Protein AF-0000000069495830 (afdb_homodimer)

InterPro domains:
  IPR005135 Endonuclease/exonuclease/phosphatase [PF03372] (18-101)
  IPR036691 Endonuclease/exonuclease/phosphatase superfamily [G3DSA:3.60.10.10] (13-127)
  IPR036691 Endonuclease/exonuclease/phosphatase superfamily [SSF56219] (13-121)

Secondary structure (DSSP, 8-state):
------------EEEEEEEE-S-SGGGHHHHHHHHHHH--SEEEEE-----TTS----TTEEEEEE--SSSSS--EEEEEETTSEEEE-----SSSEEEEEEEEEGGGEEEEEEEEE-----------/------------EEEEEEEE-S-SGGGHHHHHHHHHHH--SEEEEE-----TTS----TTEEEEEE--SSSSS--EEEEEETTSEEEE-----SSSEEEEEEEEEGGGEEEEEEEEE-----------

Radius of gyration: 19.69 Å; Cα contacts (8 Å, |Δi|>4): 551; chains: 2; bounding box: 41×75×48 Å

Foldseek 3Di:
DPPPPPVPPVPPDAAEEEDACLACPVVVVVVLVCCVVVVHQKYKYWFNQDDPVDDDDDPQWDKDKDHDDPDGTTIIIMIGGNVWDKDWDDDDDPAWGKGKMKTADPPRDIDMDMRIDGDDPPPPPVPD/DPPPVPVPPVPPDAAEEEDACLACVVVVVVVLVCCVVVVHQKYKYWFNQDDPVDDDDDPQWDKDKDHDDPDGTTIIIMIGGNVWDKDWDDDDDPAWDKGKMKTADPPRDIDMDMRIDGDPPPPPPVPD

Nearest PDB structures (foldseek):
  5cfe-assembly1_A  TM=6.912E-01  e=4.159E-04  Bacillus subtilis subsp. subtilis str. 168
  6fke-assembly1_A  TM=6.768E-01  e=2.199E-03  Neisseria meningitidis MC58
  8igi-assembly2_B  TM=6.596E-01  e=2.072E-03  Helicobacter pylori 26695
  2voa-assembly1_B  TM=6.037E-01  e=2.072E-03  Archaeoglobus fulgidus
  4gew-assembly1_A-2  TM=5.552E-01  e=9.724E-03  Caenorhabditis elegans

Organism: Araneus ventricosus (NCBI:txid182803)

pLDDT: mean 82.29, std 20.26, range [23.7, 98.31]

Structure (mmCIF, N/CA/C/O backbone):
data_AF-0000000069495830-model_v1
#
loop_
_entity.id
_entity.type
_entity.pdbx_description
1 polymer 'Endonuclease/exonuclease/phosphatase domain-containing protein'
#
loop_
_atom_site.group_PDB
_atom_site.id
_atom_site.type_symbol
_atom_site.label_atom_id
_atom_site.label_alt_id
_atom_site.label_comp_id
_atom_site.label_asym_id
_atom_site.label_entity_id
_atom_site.label_seq_id
_atom_site.pdbx_PDB_ins_code
_atom_site.Cartn_x
_atom_site.Cartn_y
_atom_site.Cartn_z
_atom_site.occupancy
_atom_site.B_iso_or_equiv
_atom_site.auth_seq_id
_atom_site.auth_comp_id
_atom_site.auth_asym_id
_atom_site.auth_atom_id
_atom_site.pdbx_PDB_model_num
ATOM 1 N N . MET A 1 1 ? -20.375 -38.469 -23.688 1 33.19 1 MET A N 1
ATOM 2 C CA . MET A 1 1 ? -19.719 -37.219 -24.141 1 33.19 1 MET A CA 1
ATOM 3 C C . MET A 1 1 ? -18.953 -36.562 -23 1 33.19 1 MET A C 1
ATOM 5 O O . MET A 1 1 ? -19.531 -36.312 -21.938 1 33.19 1 MET A O 1
ATOM 9 N N . PRO A 1 2 ? -17.578 -36.719 -22.844 1 33.81 2 PRO A N 1
ATOM 10 C CA . PRO A 1 2 ? -16.812 -36.281 -21.672 1 33.81 2 PRO A CA 1
ATOM 11 C C . PRO A 1 2 ? -16.938 -34.75 -21.422 1 33.81 2 PRO A C 1
ATOM 13 O O . PRO A 1 2 ? -16.969 -34 -22.391 1 33.81 2 PRO A O 1
ATOM 16 N N . THR A 1 3 ? -17.953 -34.312 -20.672 1 34.69 3 THR A N 1
ATOM 17 C CA . THR A 1 3 ? -18.109 -32.906 -20.25 1 34.69 3 THR A CA 1
ATOM 18 C C . THR A 1 3 ? -16.75 -32.312 -19.844 1 34.69 3 THR A C 1
ATOM 20 O O . THR A 1 3 ? -16.047 -32.906 -19 1 34.69 3 THR A O 1
ATOM 23 N N . GLY A 1 4 ? -15.922 -31.938 -20.875 1 33.88 4 GLY A N 1
ATOM 24 C CA . GLY A 1 4 ? -14.656 -31.25 -20.656 1 33.88 4 GLY A CA 1
ATOM 25 C C . GLY A 1 4 ? -14.711 -30.25 -19.516 1 33.88 4 GLY A C 1
ATOM 26 O O . GLY A 1 4 ? -15.578 -29.375 -19.5 1 33.88 4 GLY A O 1
ATOM 27 N N . THR A 1 5 ? -14.586 -30.797 -18.359 1 34.44 5 THR A N 1
ATOM 28 C CA . THR A 1 5 ? -14.422 -29.906 -17.203 1 34.44 5 THR A CA 1
ATOM 29 C C . THR A 1 5 ? -13.555 -28.703 -17.562 1 34.44 5 THR A C 1
ATOM 31 O O . THR A 1 5 ? -12.398 -28.859 -17.953 1 34.44 5 THR A O 1
ATOM 34 N N . PHE A 1 6 ? -14.094 -27.859 -18.5 1 31.3 6 PHE A N 1
ATOM 35 C CA . PHE A 1 6 ? -13.438 -26.562 -18.641 1 31.3 6 PHE A CA 1
ATOM 36 C C . PHE A 1 6 ? -12.977 -26.031 -17.281 1 31.3 6 PHE A C 1
ATOM 38 O O . PHE A 1 6 ? -13.797 -25.812 -16.391 1 31.3 6 PHE A O 1
ATOM 45 N N . ASN A 1 7 ? -11.984 -26.75 -16.734 1 33.09 7 ASN A N 1
ATOM 46 C CA . ASN A 1 7 ? -11.352 -26.156 -15.555 1 33.09 7 ASN A CA 1
ATOM 47 C C . ASN A 1 7 ? -11.203 -24.656 -15.688 1 33.09 7 ASN A C 1
ATOM 49 O O . ASN A 1 7 ? -10.5 -24.172 -16.578 1 33.09 7 ASN A O 1
ATOM 53 N N . ASN A 1 8 ? -12.305 -23.938 -15.758 1 34.38 8 ASN A N 1
ATOM 54 C CA . ASN A 1 8 ? -12.289 -22.484 -15.656 1 34.38 8 ASN A CA 1
ATOM 55 C C . ASN A 1 8 ? -11.086 -22 -14.844 1 34.38 8 ASN A C 1
ATOM 57 O O . ASN A 1 8 ? -11.016 -22.219 -13.641 1 34.38 8 ASN A O 1
ATOM 61 N N . SER A 1 9 ? -9.867 -22.219 -15.242 1 39.25 9 SER A N 1
ATOM 62 C CA . SER A 1 9 ? -8.68 -21.625 -14.633 1 39.25 9 SER A CA 1
ATOM 63 C C . SER A 1 9 ? -8.977 -20.234 -14.094 1 39.25 9 SER A C 1
ATOM 65 O O . SER A 1 9 ? -9.055 -19.266 -14.852 1 39.25 9 SER A O 1
ATOM 67 N N . SER A 1 10 ? -10.094 -20.031 -13.289 1 46.44 10 SER A N 1
ATOM 68 C CA . SER A 1 10 ? -10.539 -18.797 -12.664 1 46.44 10 SER A CA 1
ATOM 69 C C . SER A 1 10 ? -9.359 -17.922 -12.25 1 46.44 10 SER A C 1
ATOM 71 O O . SER A 1 10 ? -8.445 -18.391 -11.562 1 46.44 10 SER A O 1
ATOM 73 N N . CYS A 1 11 ? -8.938 -17.109 -13.18 1 50.09 11 CYS A N 1
ATOM 74 C CA . CYS A 1 11 ? -7.93 -16.125 -12.82 1 50.09 11 CYS A CA 1
ATOM 75 C C . CYS A 1 11 ? -8.234 -15.5 -11.469 1 50.09 11 CYS A C 1
ATOM 77 O O . CYS A 1 11 ? -9.336 -14.992 -11.242 1 50.09 11 CYS A O 1
ATOM 79 N N . ASN A 1 12 ? -7.691 -16.078 -10.375 1 61.56 12 ASN A N 1
ATOM 80 C CA . ASN A 1 12 ? -7.895 -15.414 -9.086 1 61.56 12 ASN A CA 1
ATOM 81 C C . ASN A 1 12 ? -7.168 -14.07 -9.031 1 61.56 12 ASN A C 1
ATOM 83 O O . ASN A 1 12 ? -5.949 -14.016 -9.188 1 61.56 12 ASN A O 1
ATOM 87 N N . ASN A 1 13 ? -7.906 -12.953 -9.453 1 81.62 13 ASN A N 1
ATOM 88 C CA . ASN A 1 13 ? -7.359 -11.594 -9.445 1 81.62 13 ASN A CA 1
ATOM 89 C C . ASN A 1 13 ? -7.477 -10.953 -8.07 1 81.62 13 ASN A C 1
ATOM 91 O O . ASN A 1 13 ? -8.586 -10.695 -7.59 1 81.62 13 ASN A O 1
ATOM 95 N N . LEU A 1 14 ? -6.355 -10.945 -7.379 1 88.06 14 LEU A N 1
ATOM 96 C CA . LEU A 1 14 ? -6.367 -10.25 -6.094 1 88.06 14 LEU A CA 1
ATOM 97 C C . LEU A 1 14 ? -6.312 -8.742 -6.297 1 88.06 14 LEU A C 1
ATOM 99 O O . LEU A 1 14 ? -5.609 -8.25 -7.184 1 88.06 14 LEU A O 1
ATOM 103 N N . GLN A 1 15 ? -7.156 -8.047 -5.527 1 93.31 15 GLN A N 1
ATOM 104 C CA . GLN A 1 15 ? -7.148 -6.586 -5.516 1 93.31 15 GLN A CA 1
ATOM 105 C C . GLN A 1 15 ? -6.52 -6.051 -4.234 1 93.31 15 GLN A C 1
ATOM 107 O O . GLN A 1 15 ? -7 -6.328 -3.137 1 93.31 15 GLN A O 1
ATOM 112 N N . ILE A 1 16 ? -5.453 -5.227 -4.434 1 95 16 ILE A N 1
ATOM 113 C CA . ILE A 1 16 ? -4.715 -4.652 -3.314 1 95 16 ILE A CA 1
ATOM 114 C C . ILE A 1 16 ? -4.762 -3.127 -3.393 1 95 16 ILE A C 1
ATOM 116 O O . ILE A 1 16 ? -4.488 -2.545 -4.445 1 95 16 ILE A O 1
ATOM 120 N N . PHE A 1 17 ? -5.172 -2.521 -2.27 1 95.25 17 PHE A N 1
ATOM 121 C CA . PHE A 1 17 ? -5.199 -1.064 -2.199 1 95.25 17 PHE A CA 1
ATOM 122 C C . PHE A 1 17 ? -4.324 -0.559 -1.061 1 95.25 17 PHE A C 1
ATOM 124 O O . PHE A 1 17 ? -4.312 -1.141 0.026 1 95.25 17 PHE A O 1
ATOM 131 N N . SER A 1 18 ? -3.564 0.449 -1.312 1 95.94 18 SER A N 1
ATOM 132 C CA . SER A 1 18 ? -2.826 1.158 -0.272 1 95.94 18 SER A CA 1
ATOM 133 C C . SER A 1 18 ? -3.365 2.572 -0.078 1 95.94 18 SER A C 1
ATOM 135 O O . SER A 1 18 ? -3.568 3.303 -1.049 1 95.94 18 SER A O 1
ATOM 137 N N . TRP A 1 19 ? -3.578 2.969 1.169 1 93 19 TRP A N 1
ATOM 138 C CA . TRP A 1 19 ? -4.266 4.223 1.465 1 93 19 TRP A CA 1
ATOM 139 C C . TRP A 1 19 ? -3.629 4.922 2.662 1 93 19 TRP A C 1
ATOM 141 O O . TRP A 1 19 ? -3.592 4.371 3.764 1 93 19 TRP A O 1
ATOM 151 N N . ASN A 1 20 ? -3.08 6.098 2.496 1 91 20 ASN A N 1
ATOM 152 C CA . ASN A 1 20 ? -2.768 6.969 3.623 1 91 20 ASN A CA 1
ATOM 153 C C . ASN A 1 20 ? -4.027 7.617 4.195 1 91 20 ASN A C 1
ATOM 155 O O . ASN A 1 20 ? -4.582 8.539 3.59 1 91 20 ASN A O 1
ATOM 159 N N . ALA A 1 21 ? -4.453 7.246 5.34 1 90.75 21 ALA A N 1
ATOM 160 C CA . ALA A 1 21 ? -5.762 7.633 5.859 1 90.75 21 ALA A CA 1
ATOM 161 C C . ALA A 1 21 ? -5.688 8.984 6.57 1 90.75 21 ALA A C 1
ATOM 163 O O . ALA A 1 21 ? -6.668 9.734 6.594 1 90.75 21 ALA A O 1
ATOM 164 N N . GLY A 1 22 ? -4.531 9.258 7.199 1 88.69 22 GLY A N 1
ATOM 165 C CA . GLY A 1 22 ? -4.461 10.469 8 1 88.69 22 GLY A CA 1
ATOM 166 C C . GLY A 1 22 ? -5.422 10.461 9.18 1 88.69 22 GLY A C 1
ATOM 167 O O . GLY A 1 22 ? -6.09 11.461 9.445 1 88.69 22 GLY A O 1
ATOM 168 N N . GLY A 1 23 ? -5.613 9.367 9.688 1 92.12 23 GLY A N 1
ATOM 169 C CA . GLY A 1 23 ? -6.59 9.164 10.75 1 92.12 23 GLY A CA 1
ATOM 170 C C . GLY A 1 23 ? -7.82 8.398 10.297 1 92.12 23 GLY A C 1
ATOM 171 O O . GLY A 1 23 ? -8.703 8.969 9.648 1 92.12 23 GLY A O 1
ATOM 172 N N . ILE A 1 24 ? -8.031 7.172 10.719 1 93.12 24 ILE A N 1
ATOM 173 C CA . ILE A 1 24 ? -9.055 6.297 10.156 1 93.12 24 ILE A CA 1
ATOM 174 C C . ILE A 1 24 ? -10.344 6.438 10.961 1 93.12 24 ILE A C 1
ATOM 176 O O . ILE A 1 24 ? -11.43 6.094 10.477 1 93.12 24 ILE A O 1
ATOM 180 N N . LYS A 1 25 ? -10.203 6.875 12.195 1 90.62 25 LYS A N 1
ATOM 181 C CA . LYS A 1 25 ? -11.391 6.977 13.047 1 90.62 25 LYS A CA 1
ATOM 182 C C . LYS A 1 25 ? -12.469 7.816 12.375 1 90.62 25 LYS A C 1
ATOM 184 O O . LYS A 1 25 ? -13.633 7.41 12.312 1 90.62 25 LYS A O 1
ATOM 189 N N . GLY A 1 26 ? -12.133 8.961 11.922 1 88.44 26 GLY A N 1
ATOM 190 C CA . GLY A 1 26 ? -13.094 9.828 11.266 1 88.44 26 GLY A CA 1
ATOM 191 C C . GLY A 1 26 ? -13.469 9.367 9.875 1 88.44 26 GLY A C 1
ATOM 192 O O . GLY A 1 26 ? -14.344 9.953 9.234 1 88.44 26 GLY A O 1
ATOM 193 N N . LYS A 1 27 ? -12.828 8.32 9.414 1 91 27 LYS A N 1
ATOM 194 C CA . LYS A 1 27 ? -13.016 7.879 8.031 1 91 27 LYS A CA 1
ATOM 195 C C . LYS A 1 27 ? -13.508 6.434 7.984 1 91 27 LYS A C 1
ATOM 197 O O . LYS A 1 27 ? -13.445 5.789 6.938 1 91 27 LYS A O 1
ATOM 202 N N . PHE A 1 28 ? -13.961 5.957 9.039 1 92.25 28 PHE A N 1
ATOM 203 C CA . PHE A 1 28 ? -14.352 4.555 9.133 1 92.25 28 PHE A CA 1
ATOM 204 C C . PHE A 1 28 ? -15.5 4.254 8.18 1 92.25 28 PHE A C 1
ATOM 206 O O . PHE A 1 28 ? -15.516 3.211 7.523 1 92.25 28 PHE A O 1
ATOM 213 N N . ARG A 1 29 ? -16.453 5.152 8.164 1 91.44 29 ARG A N 1
ATOM 214 C CA . ARG A 1 29 ? -17.578 4.945 7.25 1 91.44 29 ARG A CA 1
ATOM 215 C C . ARG A 1 29 ? -17.109 4.898 5.801 1 91.44 29 ARG A C 1
ATOM 217 O O . ARG A 1 29 ? -17.578 4.074 5.016 1 91.44 29 ARG A O 1
ATOM 224 N N . GLU A 1 30 ? -16.281 5.777 5.52 1 90.06 30 GLU A N 1
ATOM 225 C CA . GLU A 1 30 ? -15.711 5.797 4.176 1 90.06 30 GLU A CA 1
ATOM 226 C C . GLU A 1 30 ? -14.977 4.492 3.863 1 90.06 30 GLU A C 1
ATOM 228 O O . GLU A 1 30 ? -15.133 3.934 2.773 1 90.06 30 GLU A O 1
ATOM 233 N N . LEU A 1 31 ? -14.227 4.051 4.781 1 92.62 31 LEU A N 1
ATOM 234 C CA . LEU A 1 31 ? -13.516 2.781 4.625 1 92.62 31 LEU A CA 1
ATOM 235 C C . LEU A 1 31 ? -14.5 1.637 4.406 1 92.62 31 LEU A C 1
ATOM 237 O O . LEU A 1 31 ? -14.32 0.821 3.5 1 92.62 31 LEU A O 1
ATOM 241 N N . LYS A 1 32 ? -15.461 1.584 5.18 1 94 32 LYS A N 1
ATOM 242 C CA . LYS A 1 32 ? -16.453 0.524 5.062 1 94 32 LYS A CA 1
ATOM 243 C C . LYS A 1 32 ? -17.156 0.568 3.705 1 94 32 LYS A C 1
ATOM 245 O O . LYS A 1 32 ? -17.344 -0.47 3.07 1 94 32 LYS A O 1
ATOM 250 N N . TYR A 1 33 ? -17.5 1.749 3.324 1 91.88 33 TYR A N 1
ATOM 251 C CA . TYR A 1 33 ? -18.141 1.9 2.018 1 91.88 33 TYR A CA 1
ATOM 252 C C . TYR A 1 33 ? -17.219 1.409 0.906 1 91.88 33 TYR A C 1
ATOM 254 O O . TYR A 1 33 ? -17.656 0.685 0.007 1 91.88 33 TYR A O 1
ATOM 262 N N . PHE A 1 34 ? -16.047 1.833 0.994 1 90.88 34 PHE A N 1
ATOM 263 C CA . PHE A 1 34 ? -15.055 1.419 0.01 1 90.88 34 PHE A CA 1
ATOM 264 C C . PHE A 1 34 ? -14.953 -0.101 -0.05 1 90.88 34 PHE A C 1
ATOM 266 O O . PHE A 1 34 ? -14.961 -0.687 -1.135 1 90.88 34 PHE A O 1
ATOM 273 N N . ILE A 1 35 ? -14.875 -0.766 1.092 1 94.44 35 ILE A N 1
ATOM 274 C CA . ILE A 1 35 ? -14.734 -2.215 1.185 1 94.44 35 ILE A CA 1
ATOM 275 C C . ILE A 1 35 ? -15.984 -2.895 0.626 1 94.44 35 ILE A C 1
ATOM 277 O O . ILE A 1 35 ? -15.883 -3.893 -0.09 1 94.44 35 ILE A O 1
ATOM 281 N N . ASP A 1 36 ? -17.109 -2.346 0.927 1 94.25 36 ASP A N 1
ATOM 282 C CA . ASP A 1 36 ? -18.359 -2.912 0.429 1 94.25 36 ASP A CA 1
ATOM 283 C C . ASP A 1 36 ? -18.438 -2.799 -1.091 1 94.25 36 ASP A C 1
ATOM 285 O O . ASP A 1 36 ? -18.922 -3.715 -1.76 1 94.25 36 ASP A O 1
ATOM 289 N N . GLU A 1 37 ? -18.016 -1.729 -1.559 1 91.56 37 GLU A N 1
ATOM 290 C CA . GLU A 1 37 ? -18.125 -1.446 -2.986 1 91.56 37 GLU A CA 1
ATOM 291 C C . GLU A 1 37 ? -17.078 -2.219 -3.785 1 91.56 37 GLU A C 1
ATOM 293 O O . GLU A 1 37 ? -17.391 -2.824 -4.809 1 91.56 37 GLU A O 1
ATOM 298 N N . LYS A 1 38 ? -15.867 -2.193 -3.305 1 90.88 38 LYS A N 1
ATOM 299 C CA . LYS A 1 38 ? -14.766 -2.697 -4.121 1 90.88 38 LYS A CA 1
ATOM 300 C C . LYS A 1 38 ? -14.391 -4.121 -3.721 1 90.88 38 LYS A C 1
ATOM 302 O O . LYS A 1 38 ? -13.727 -4.832 -4.477 1 90.88 38 LYS A O 1
ATOM 307 N N . GLN A 1 39 ? -14.719 -4.496 -2.525 1 94.31 39 GLN A N 1
ATOM 308 C CA . GLN A 1 39 ? -14.398 -5.812 -1.981 1 94.31 39 GLN A CA 1
ATOM 309 C C . GLN A 1 39 ? -12.922 -6.145 -2.168 1 94.31 39 GLN A C 1
ATOM 311 O O . GLN A 1 39 ? -12.578 -7.219 -2.666 1 94.31 39 GLN A O 1
ATOM 316 N N . PRO A 1 40 ? -12.078 -5.207 -1.749 1 95.94 40 PRO A N 1
ATOM 317 C CA . PRO A 1 40 ? -10.648 -5.496 -1.899 1 95.94 40 PRO A CA 1
ATOM 318 C C . PRO A 1 40 ? -10.219 -6.746 -1.137 1 95.94 40 PRO A C 1
ATOM 320 O O . PRO A 1 40 ? -10.828 -7.098 -0.123 1 95.94 40 PRO A O 1
ATOM 323 N N . ASP A 1 41 ? -9.156 -7.383 -1.652 1 96.31 41 ASP A N 1
ATOM 324 C CA . ASP A 1 41 ? -8.617 -8.547 -0.959 1 96.31 41 ASP A CA 1
ATOM 325 C C . ASP A 1 41 ? -7.672 -8.133 0.166 1 96.31 41 ASP A C 1
ATOM 327 O O . ASP A 1 41 ? -7.613 -8.781 1.21 1 96.31 41 ASP A O 1
ATOM 331 N N . ILE A 1 42 ? -6.938 -7.059 -0.078 1 96.94 42 ILE A N 1
ATOM 332 C CA . ILE A 1 42 ? -5.977 -6.527 0.883 1 96.94 42 ILE A CA 1
ATOM 333 C C . ILE A 1 42 ? -6.027 -5 0.872 1 96.94 42 ILE A C 1
ATOM 335 O O . ILE A 1 42 ? -6.055 -4.383 -0.195 1 96.94 42 ILE A O 1
ATOM 339 N N . VAL A 1 43 ? -6.094 -4.395 2.043 1 97.31 43 VAL A N 1
ATOM 340 C CA . VAL A 1 43 ? -5.973 -2.945 2.182 1 97.31 43 VAL A CA 1
ATOM 341 C C . VAL A 1 43 ? -4.809 -2.609 3.109 1 97.31 43 VAL A C 1
ATOM 343 O O . VAL A 1 43 ? -4.777 -3.047 4.262 1 97.31 43 VAL A O 1
ATOM 346 N N . ALA A 1 44 ? -3.859 -1.885 2.592 1 97.62 44 ALA A N 1
ATOM 347 C CA . ALA A 1 44 ? -2.764 -1.358 3.402 1 97.62 44 ALA A CA 1
ATOM 348 C C . ALA A 1 44 ? -3.045 0.077 3.836 1 97.62 44 ALA A C 1
ATOM 350 O O . ALA A 1 44 ? -3.26 0.956 2.998 1 97.62 44 ALA A O 1
ATOM 351 N N . LEU A 1 45 ? -3.023 0.298 5.102 1 96.25 45 LEU A N 1
ATOM 352 C CA . LEU A 1 45 ? -3.307 1.616 5.656 1 96.25 45 LEU A CA 1
ATOM 353 C C . LEU A 1 45 ? -2.064 2.209 6.312 1 96.25 45 LEU A C 1
ATOM 355 O O . LEU A 1 45 ? -1.317 1.5 6.992 1 96.25 45 LEU A O 1
ATOM 359 N N . GLN A 1 46 ? -1.821 3.414 6.094 1 93.69 46 GLN A N 1
ATOM 360 C CA . GLN A 1 46 ? -0.833 4.195 6.832 1 93.69 46 GLN A CA 1
ATOM 361 C C . GLN A 1 46 ? -1.494 5.348 7.586 1 93.69 46 GLN A C 1
ATOM 363 O O . GLN A 1 46 ? -2.572 5.805 7.203 1 93.69 46 GLN A O 1
ATOM 368 N N . GLU A 1 47 ? -0.897 5.793 8.672 1 92.19 47 GLU A N 1
ATOM 369 C CA . GLU A 1 47 ? -1.386 6.871 9.523 1 92.19 47 GLU A CA 1
ATOM 370 C C . GLU A 1 47 ? -2.797 6.582 10.031 1 92.19 47 GLU A C 1
ATOM 372 O O . GLU A 1 47 ? -3.695 7.41 9.883 1 92.19 47 GLU A O 1
ATOM 377 N N . THR A 1 48 ? -2.955 5.473 10.625 1 94.88 48 THR A N 1
ATOM 378 C CA . THR A 1 48 ? -4.254 5.113 11.18 1 94.88 48 THR A CA 1
ATOM 379 C C . THR A 1 48 ? -4.602 6.008 12.367 1 94.88 48 THR A C 1
ATOM 381 O O . THR A 1 48 ? -5.777 6.238 12.656 1 94.88 48 THR A O 1
ATOM 384 N N . HIS A 1 49 ? -3.578 6.465 13.094 1 94.31 49 HIS A N 1
ATOM 385 C CA . HIS A 1 49 ? -3.719 7.309 14.273 1 94.31 49 HIS A CA 1
ATOM 386 C C . HIS A 1 49 ? -4.508 6.598 15.367 1 94.31 49 HIS A C 1
ATOM 388 O O . HIS A 1 49 ? -5.246 7.234 16.125 1 94.31 49 HIS A O 1
ATOM 394 N N . LEU A 1 50 ? -4.379 5.324 15.375 1 93.94 50 LEU A N 1
ATOM 395 C CA . LEU A 1 50 ? -5.156 4.559 16.344 1 93.94 50 LEU A CA 1
ATOM 396 C C . LEU A 1 50 ? -4.328 4.258 17.594 1 93.94 50 LEU A C 1
ATOM 398 O O . LEU A 1 50 ? -3.098 4.254 17.531 1 93.94 50 LEU A O 1
ATOM 402 N N . ASN A 1 51 ? -5.043 4.051 18.656 1 92.69 51 ASN A N 1
ATOM 403 C CA . ASN A 1 51 ? -4.469 3.516 19.891 1 92.69 51 ASN A CA 1
ATOM 404 C C . ASN A 1 51 ? -5.062 2.152 20.234 1 92.69 51 ASN A C 1
ATOM 406 O O . ASN A 1 51 ? -6.09 1.758 19.688 1 92.69 51 ASN A O 1
ATOM 410 N N . PRO A 1 52 ? -4.324 1.424 21.094 1 90.19 52 PRO A N 1
ATOM 411 C CA . PRO A 1 52 ? -4.734 0.048 21.375 1 90.19 52 PRO A CA 1
ATOM 412 C C . PRO A 1 52 ? -6.176 -0.047 21.875 1 90.19 52 PRO A C 1
ATOM 414 O O . PRO A 1 52 ? -6.816 -1.089 21.719 1 90.19 52 PRO A O 1
ATOM 417 N N . GLY A 1 53 ? -6.754 0.948 22.266 1 90.19 53 GLY A N 1
ATOM 418 C CA . GLY A 1 53 ? -8.102 0.899 22.812 1 90.19 53 GLY A CA 1
ATOM 419 C C . GLY A 1 53 ? -9.18 1.05 21.75 1 90.19 53 GLY A C 1
ATOM 420 O O . GLY A 1 53 ? -10.359 0.806 22.016 1 90.19 53 GLY A O 1
ATOM 421 N N . VAL A 1 54 ? -8.852 1.415 20.609 1 91.12 54 VAL A N 1
ATOM 422 C CA . VAL A 1 54 ? -9.812 1.628 19.531 1 91.12 54 VAL A CA 1
ATOM 423 C C . VAL A 1 54 ? -9.812 0.424 18.594 1 91.12 54 VAL A C 1
ATOM 425 O O . VAL A 1 54 ? -8.758 0.018 18.094 1 91.12 54 VAL A O 1
ATOM 428 N N . LYS A 1 55 ? -10.961 -0.081 18.375 1 92.19 55 LYS A N 1
ATOM 429 C CA . LYS A 1 55 ? -11.062 -1.264 17.531 1 92.19 55 LYS A CA 1
ATOM 430 C C . LYS A 1 55 ? -11.188 -0.875 16.062 1 92.19 55 LYS A C 1
ATOM 432 O O . LYS A 1 55 ? -11.914 0.063 15.719 1 92.19 55 LYS A O 1
ATOM 437 N N . LEU A 1 56 ? -10.461 -1.498 15.273 1 94.56 56 LEU A N 1
ATOM 438 C CA . LEU A 1 56 ? -10.617 -1.478 13.82 1 94.56 56 LEU A CA 1
ATOM 439 C C . LEU A 1 56 ? -11.008 -2.855 13.297 1 94.56 56 LEU A C 1
ATOM 441 O O . LEU A 1 56 ? -10.141 -3.688 13.016 1 94.56 56 LEU A O 1
ATOM 445 N N . SER A 1 57 ? -12.273 -3.1 13.25 1 94.25 57 SER A N 1
ATOM 446 C CA . SER A 1 57 ? -12.805 -4.395 12.836 1 94.25 57 SER A CA 1
ATOM 447 C C . SER A 1 57 ? -13.719 -4.258 11.617 1 94.25 57 SER A C 1
ATOM 449 O O . SER A 1 57 ? -14.641 -3.438 11.617 1 94.25 57 SER A O 1
ATOM 451 N N . ILE A 1 58 ? -13.398 -4.977 10.609 1 95.81 58 ILE A N 1
ATOM 452 C CA . ILE A 1 58 ? -14.195 -5.043 9.383 1 95.81 58 ILE A CA 1
ATOM 453 C C . ILE A 1 58 ? -14.672 -6.473 9.156 1 95.81 58 ILE A C 1
ATOM 455 O O . ILE A 1 58 ? -13.867 -7.41 9.148 1 95.81 58 ILE A O 1
ATOM 459 N N . PRO A 1 59 ? -15.977 -6.672 8.961 1 96.12 59 PRO A N 1
ATOM 460 C CA . PRO A 1 59 ? -16.469 -8.031 8.727 1 96.12 59 PRO A CA 1
ATOM 461 C C . PRO A 1 59 ? -15.734 -8.734 7.586 1 96.12 59 PRO A C 1
ATOM 463 O O . PRO A 1 59 ? -15.445 -8.109 6.562 1 96.12 59 PRO A O 1
ATOM 466 N N . ASN A 1 60 ? -15.367 -9.961 7.82 1 97.81 60 ASN A N 1
ATOM 467 C CA . ASN A 1 60 ? -14.77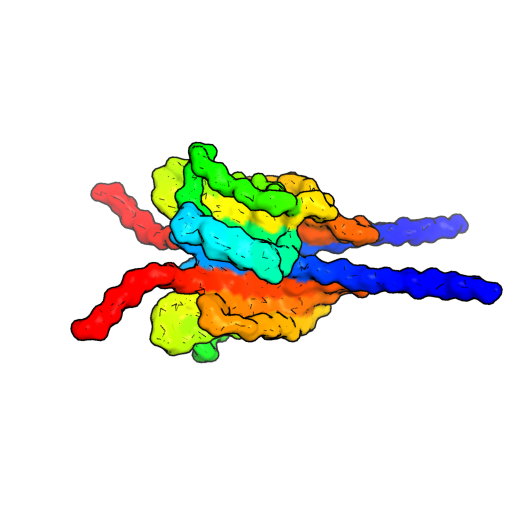3 -10.852 6.828 1 97.81 60 ASN A CA 1
ATOM 468 C C . ASN A 1 60 ? -13.32 -10.484 6.547 1 97.81 60 ASN A C 1
ATOM 470 O O . ASN A 1 60 ? -12.727 -10.961 5.578 1 97.81 60 ASN A O 1
ATOM 474 N N . TYR A 1 61 ? -12.836 -9.586 7.371 1 98.25 61 TYR A N 1
ATOM 475 C CA . TYR A 1 61 ? -11.43 -9.234 7.254 1 98.25 61 TYR A CA 1
ATOM 476 C C . TYR A 1 61 ? -10.695 -9.469 8.57 1 98.25 61 TYR A C 1
ATOM 478 O O . TYR A 1 61 ? -11.273 -9.281 9.648 1 98.25 61 TYR A O 1
ATOM 486 N N . THR A 1 62 ? -9.438 -9.859 8.492 1 98.19 62 THR A N 1
ATOM 487 C CA . THR A 1 62 ? -8.516 -9.836 9.617 1 98.19 62 THR A CA 1
ATOM 488 C C . THR A 1 62 ? -7.688 -8.547 9.609 1 98.19 62 THR A C 1
ATOM 490 O O . THR A 1 62 ? -7.191 -8.133 8.562 1 98.19 62 THR A O 1
ATOM 493 N N . THR A 1 63 ? -7.609 -7.961 10.758 1 97.88 63 THR A N 1
ATOM 494 C CA . THR A 1 63 ? -6.828 -6.738 10.883 1 97.88 63 THR A CA 1
ATOM 495 C C . THR A 1 63 ? -5.508 -7.008 11.602 1 97.88 63 THR A C 1
ATOM 497 O O . THR A 1 63 ? -5.496 -7.535 12.711 1 97.88 63 THR A O 1
ATOM 500 N N . TYR A 1 64 ? -4.422 -6.727 10.914 1 97.56 64 TYR A N 1
ATOM 501 C CA . TYR A 1 64 ? -3.104 -6.609 11.531 1 97.56 64 TYR A CA 1
ATOM 502 C C . TYR A 1 64 ? -2.695 -5.148 11.672 1 97.56 64 TYR A C 1
ATOM 504 O O . TYR A 1 64 ? -2.881 -4.355 10.742 1 97.56 64 TYR A O 1
ATOM 512 N N . ARG A 1 65 ? -2.166 -4.75 12.781 1 96.06 65 ARG A N 1
ATOM 513 C CA . ARG A 1 65 ? -1.861 -3.33 12.906 1 96.06 65 ARG A CA 1
ATOM 514 C C . ARG A 1 65 ? -0.703 -3.104 13.875 1 96.06 65 ARG A C 1
ATOM 516 O O . ARG A 1 65 ? -0.385 -3.975 14.688 1 96.06 65 ARG A O 1
ATOM 523 N N . ASN A 1 66 ? -0.059 -2.051 13.75 1 94.44 66 ASN A N 1
ATOM 524 C CA . ASN A 1 66 ? 0.967 -1.495 14.625 1 94.44 66 ASN A CA 1
ATOM 525 C C . ASN A 1 66 ? 0.693 -0.029 14.953 1 94.44 66 ASN A C 1
ATOM 527 O O . ASN A 1 66 ? 0.829 0.838 14.086 1 94.44 66 ASN A O 1
ATOM 531 N N . ASP A 1 67 ? 0.312 0.201 16.219 1 93.44 67 ASP A N 1
ATOM 532 C CA . ASP A 1 67 ? -0.049 1.545 16.656 1 93.44 67 ASP A CA 1
ATOM 533 C C . ASP A 1 67 ? 1.171 2.293 17.203 1 93.44 67 ASP A C 1
ATOM 535 O O . ASP A 1 67 ? 2.021 1.705 17.875 1 93.44 67 ASP A O 1
ATOM 539 N N . ARG A 1 68 ? 1.165 3.496 16.891 1 87.19 68 ARG A N 1
ATOM 540 C CA . ARG A 1 68 ? 2.18 4.332 17.516 1 87.19 68 ARG A CA 1
ATOM 541 C C . ARG A 1 68 ? 1.755 4.738 18.922 1 87.19 68 ARG A C 1
ATOM 543 O O . ARG A 1 68 ? 0.683 5.316 19.109 1 87.19 68 ARG A O 1
ATOM 550 N N . MET A 1 69 ? 2.518 4.512 19.828 1 82.94 69 MET A N 1
ATOM 551 C CA . MET A 1 69 ? 2.139 4.707 21.219 1 82.94 69 MET A CA 1
ATOM 552 C C . MET A 1 69 ? 2.688 6.027 21.766 1 82.94 69 MET A C 1
ATOM 554 O O . MET A 1 69 ? 2.215 6.539 22.781 1 82.94 69 MET A O 1
ATOM 558 N N . THR A 1 70 ? 3.633 6.695 21.188 1 77.44 70 THR A N 1
ATOM 559 C CA . THR A 1 70 ? 4.371 7.805 21.781 1 77.44 70 THR A CA 1
ATOM 560 C C . THR A 1 70 ? 3.861 9.141 21.25 1 77.44 70 THR A C 1
ATOM 562 O O . THR A 1 70 ? 3.709 10.102 22.016 1 77.44 70 THR A O 1
ATOM 565 N N . HIS A 1 71 ? 3.701 9.359 19.953 1 75.75 71 HIS A N 1
ATOM 566 C CA . HIS A 1 71 ? 3.33 10.625 19.328 1 75.75 71 HIS A CA 1
ATOM 567 C C . HIS A 1 71 ? 2.033 10.484 18.547 1 75.75 71 HIS A C 1
ATOM 569 O O . HIS A 1 71 ? 1.614 9.375 18.219 1 75.75 71 HIS A O 1
ATOM 575 N N . ARG A 1 72 ? 1.514 11.688 18.469 1 79.94 72 ARG A N 1
ATOM 576 C CA . ARG A 1 72 ? 0.335 11.727 17.609 1 79.94 72 ARG A CA 1
ATOM 577 C C . ARG A 1 72 ? 0.686 11.328 16.172 1 79.94 72 ARG A C 1
ATOM 579 O O . ARG A 1 72 ? 1.815 11.539 15.727 1 79.94 72 ARG A O 1
ATOM 586 N N . GLY A 1 73 ? -0.254 10.734 15.578 1 86.94 73 GLY A N 1
ATOM 587 C CA . GLY A 1 73 ? -0.054 10.344 14.188 1 86.94 73 GLY A CA 1
ATOM 588 C C . GLY A 1 73 ? 0.421 8.914 14.039 1 86.94 73 GLY A C 1
ATOM 589 O O . GLY A 1 73 ? 0.129 8.062 14.875 1 86.94 73 GLY A O 1
ATOM 590 N N . GLY A 1 74 ? 0.906 8.648 12.953 1 89.56 74 GLY A N 1
ATOM 591 C CA . GLY A 1 74 ? 1.48 7.34 12.664 1 89.56 74 GLY A CA 1
ATOM 592 C C . GLY A 1 74 ? 0.455 6.223 12.664 1 89.56 74 GLY A C 1
ATOM 593 O O . GLY A 1 74 ? -0.723 6.453 12.383 1 89.56 74 GLY A O 1
ATOM 594 N N . GLY A 1 75 ? 1.045 4.996 12.867 1 94.31 75 GLY A N 1
ATOM 595 C CA . GLY A 1 75 ? 0.214 3.805 12.867 1 94.31 75 GLY A CA 1
ATOM 596 C C . GLY A 1 75 ? 0.049 3.195 11.484 1 94.31 75 GLY A C 1
ATOM 597 O O . GLY A 1 75 ? -0.132 3.914 10.5 1 94.31 75 GLY A O 1
ATOM 598 N N . THR A 1 76 ? 0.125 1.906 11.398 1 96.12 76 THR A N 1
ATOM 599 C CA . THR A 1 76 ? -0.071 1.155 10.164 1 96.12 76 THR A CA 1
ATOM 600 C C . THR A 1 76 ? -1.01 -0.026 10.391 1 96.12 76 THR A C 1
ATOM 602 O O . THR A 1 76 ? -1.153 -0.502 11.523 1 96.12 76 THR A O 1
ATOM 605 N N . ALA A 1 77 ? -1.646 -0.435 9.312 1 97.25 77 ALA A N 1
ATOM 606 C CA . ALA A 1 77 ? -2.506 -1.611 9.406 1 97.25 77 ALA A CA 1
ATOM 607 C C . ALA A 1 77 ? -2.633 -2.307 8.047 1 97.25 77 ALA A C 1
ATOM 609 O O . ALA A 1 77 ? -2.418 -1.688 7.004 1 97.25 77 ALA A O 1
ATOM 610 N N . LEU A 1 78 ? -2.902 -3.539 8.086 1 98.12 78 LEU A N 1
ATOM 611 C CA . LEU A 1 78 ? -3.295 -4.348 6.938 1 98.12 78 LEU A CA 1
ATOM 612 C C . LEU A 1 78 ? -4.621 -5.051 7.195 1 98.12 78 LEU A C 1
ATOM 614 O O . LEU A 1 78 ? -4.789 -5.707 8.227 1 98.12 78 LEU A O 1
ATOM 618 N N . LEU A 1 79 ? -5.535 -4.84 6.336 1 98.31 79 LEU A N 1
ATOM 619 C CA . LEU A 1 79 ? -6.777 -5.602 6.32 1 98.31 79 LEU A CA 1
ATOM 620 C C . LEU A 1 79 ? -6.738 -6.688 5.25 1 98.31 79 LEU A C 1
ATOM 622 O O . LEU A 1 79 ? -6.547 -6.391 4.066 1 98.31 79 LEU A O 1
ATOM 626 N N . ILE A 1 80 ? -6.934 -7.902 5.645 1 97.94 80 ILE A N 1
ATOM 627 C CA . ILE A 1 80 ? -6.836 -9.023 4.715 1 97.94 80 ILE A CA 1
ATOM 628 C C . ILE A 1 80 ? -8.125 -9.844 4.766 1 97.94 80 ILE A C 1
ATOM 630 O O . ILE A 1 80 ? -8.586 -10.219 5.844 1 97.94 80 ILE A O 1
ATOM 634 N N . LYS A 1 81 ? -8.641 -10.102 3.562 1 97.25 81 LYS A N 1
ATOM 635 C CA . LYS A 1 81 ? -9.828 -10.953 3.52 1 97.25 81 LYS A CA 1
ATOM 636 C C . LYS A 1 81 ? -9.57 -12.289 4.211 1 97.25 81 LYS A C 1
ATOM 638 O O . LYS A 1 81 ? -8.531 -12.922 3.99 1 97.25 81 LYS A O 1
ATOM 643 N N . ASN A 1 82 ? -10.547 -12.742 4.949 1 97.06 82 ASN A N 1
ATOM 644 C CA . ASN A 1 82 ? -10.406 -13.984 5.707 1 97.06 82 ASN A CA 1
ATOM 645 C C . ASN A 1 82 ? -10.289 -15.188 4.781 1 97.06 82 ASN A C 1
ATOM 647 O O . ASN A 1 82 ? -9.719 -16.219 5.164 1 97.06 82 ASN A O 1
ATOM 651 N N . SER A 1 83 ? -10.75 -15.078 3.598 1 94.69 83 SER A N 1
ATOM 652 C CA . SER A 1 83 ? -10.758 -16.188 2.654 1 94.69 83 SER A CA 1
ATOM 653 C C . SER A 1 83 ? -9.367 -16.453 2.084 1 94.69 83 SER A C 1
ATOM 655 O O . SER A 1 83 ? -9.141 -17.469 1.429 1 94.69 83 SER A O 1
ATOM 657 N N . ILE A 1 84 ? -8.469 -15.523 2.361 1 92.62 84 ILE A N 1
ATOM 658 C CA . ILE A 1 84 ? -7.098 -15.641 1.889 1 92.62 84 ILE A CA 1
ATOM 659 C C . ILE A 1 84 ? -6.215 -16.203 3.004 1 92.62 84 ILE A C 1
ATOM 661 O O . ILE A 1 84 ? -6.309 -15.758 4.152 1 92.62 84 ILE A O 1
ATOM 665 N N . ASN A 1 85 ? -5.418 -17.172 2.664 1 94.62 85 ASN A N 1
ATOM 666 C CA . ASN A 1 85 ? -4.457 -17.672 3.643 1 94.62 85 ASN A CA 1
ATOM 667 C C . ASN A 1 85 ? -3.336 -16.672 3.893 1 94.62 85 ASN A C 1
ATOM 669 O O . ASN A 1 85 ? -2.682 -16.219 2.951 1 94.62 85 ASN A O 1
ATOM 673 N N . HIS A 1 86 ? -3.166 -16.297 5.133 1 95.56 86 HIS A N 1
ATOM 674 C CA . HIS A 1 86 ? -2.18 -15.289 5.496 1 95.56 86 HIS A CA 1
ATOM 675 C C . HIS A 1 86 ? -1.684 -15.492 6.926 1 95.56 86 HIS A C 1
ATOM 677 O O . HIS A 1 86 ? -2.348 -16.141 7.73 1 95.56 86 HIS A O 1
ATOM 683 N N . HIS A 1 87 ? -0.456 -15.008 7.215 1 96.25 87 HIS A N 1
ATOM 684 C CA . HIS A 1 87 ? 0.116 -15.055 8.555 1 96.25 87 HIS A CA 1
ATOM 685 C C . HIS A 1 87 ? 1.061 -13.883 8.797 1 96.25 87 HIS A C 1
ATOM 687 O O . HIS A 1 87 ? 1.714 -13.406 7.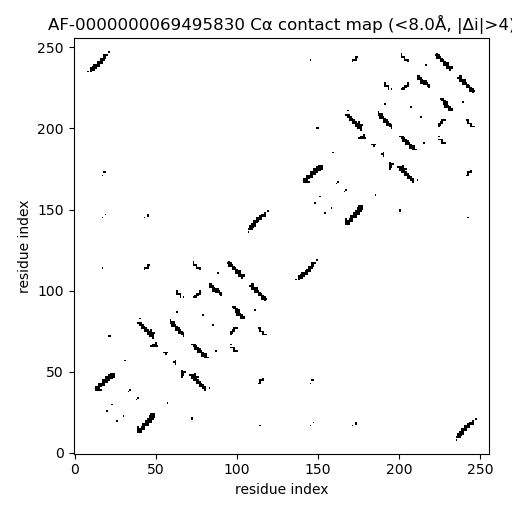867 1 96.25 87 HIS A O 1
ATOM 693 N N . PRO A 1 88 ? 1.068 -13.406 10.023 1 94.56 88 PRO A N 1
ATOM 694 C CA . PRO A 1 88 ? 1.947 -12.273 10.32 1 94.56 88 PRO A CA 1
ATOM 695 C C . PRO A 1 88 ? 3.422 -12.586 10.078 1 94.56 88 PRO A C 1
ATOM 697 O O . PRO A 1 88 ? 3.867 -13.711 10.344 1 94.56 88 PRO A O 1
ATOM 700 N N . THR A 1 89 ? 4.066 -11.648 9.461 1 92.19 89 THR A N 1
ATOM 701 C CA . THR A 1 89 ? 5.512 -11.703 9.266 1 92.19 89 THR A CA 1
ATOM 702 C C . THR A 1 89 ? 6.172 -10.414 9.75 1 92.19 89 THR A C 1
ATOM 704 O O . THR A 1 89 ? 6.559 -9.562 8.938 1 92.19 89 THR A O 1
ATOM 707 N N . PRO A 1 90 ? 6.305 -10.289 11 1 83.38 90 PRO A N 1
ATOM 708 C CA . PRO A 1 90 ? 6.824 -9.031 11.547 1 83.38 90 PRO A CA 1
ATOM 709 C C . PRO A 1 90 ? 8.219 -8.688 11.016 1 83.38 90 PRO A C 1
ATOM 711 O O . PRO A 1 90 ? 9.047 -9.586 10.836 1 83.38 90 PRO A O 1
ATOM 714 N N . VAL A 1 91 ? 8.281 -7.551 10.477 1 77.38 91 VAL A N 1
ATOM 715 C CA . VAL A 1 91 ? 9.586 -6.992 10.125 1 77.38 91 VAL A CA 1
ATOM 716 C C . VAL A 1 91 ? 10.062 -6.055 11.227 1 77.38 91 VAL A C 1
ATOM 718 O O . VAL A 1 91 ? 9.406 -5.059 11.539 1 77.38 91 VAL A O 1
ATOM 721 N N . PHE A 1 92 ? 11.094 -6.473 11.836 1 70.44 92 PHE A N 1
ATOM 722 C CA . PHE A 1 92 ? 11.594 -5.684 12.953 1 70.44 92 PHE A CA 1
ATOM 723 C C . PHE A 1 92 ? 12.586 -4.629 12.469 1 70.44 92 PHE A C 1
ATOM 725 O O . PHE A 1 92 ? 13.57 -4.957 11.805 1 70.44 92 PHE A O 1
ATOM 732 N N . THR A 1 93 ? 12.094 -3.471 12.508 1 71.88 93 THR A N 1
ATOM 733 C CA . THR A 1 93 ? 12.977 -2.342 12.211 1 71.88 93 THR A CA 1
ATOM 734 C C . THR A 1 93 ? 12.742 -1.203 13.195 1 71.88 93 THR A C 1
ATOM 736 O O . THR A 1 93 ? 11.625 -1.011 13.68 1 71.88 93 THR A O 1
ATOM 739 N N . SER A 1 94 ? 13.812 -0.561 13.594 1 64.81 94 SER A N 1
ATOM 740 C CA . SER A 1 94 ? 13.719 0.572 14.516 1 64.81 94 SER A CA 1
ATOM 741 C C . SER A 1 94 ? 13.453 1.872 13.758 1 64.81 94 SER A C 1
ATOM 743 O O . SER A 1 94 ? 13.156 2.898 14.367 1 64.81 94 SER A O 1
ATOM 745 N N . THR A 1 95 ? 13.406 1.893 12.586 1 69.56 95 THR A N 1
ATOM 746 C CA . THR A 1 95 ? 13.438 3.139 11.828 1 69.56 95 THR A CA 1
ATOM 747 C C . THR A 1 95 ? 12.047 3.512 11.328 1 69.56 95 THR A C 1
ATOM 749 O O . THR A 1 95 ? 11.734 4.691 11.164 1 69.56 95 THR A O 1
ATOM 752 N N . PHE A 1 96 ? 11.234 2.477 11.141 1 78.5 96 PHE A N 1
ATOM 753 C CA . PHE A 1 96 ? 9.938 2.832 10.594 1 78.5 96 PHE A CA 1
ATOM 754 C C . PHE A 1 96 ? 8.828 1.99 11.227 1 78.5 96 PHE A C 1
ATOM 756 O O . PHE A 1 96 ? 9.07 0.853 11.633 1 78.5 96 PHE A O 1
ATOM 763 N N . GLU A 1 97 ? 7.711 2.619 11.445 1 87.94 97 GLU A N 1
ATOM 764 C CA . GLU A 1 97 ? 6.516 1.847 11.781 1 87.94 97 GLU A CA 1
ATOM 765 C C . GLU A 1 97 ? 6.086 0.963 10.609 1 87.94 97 GLU A C 1
ATOM 767 O O . GLU A 1 97 ? 6.117 1.395 9.453 1 87.94 97 GLU A O 1
ATOM 772 N N . ASN A 1 98 ? 5.789 -0.286 10.969 1 92.25 98 ASN A N 1
ATOM 773 C CA . ASN A 1 98 ? 5.402 -1.157 9.867 1 92.25 98 ASN A CA 1
ATOM 774 C C . ASN A 1 98 ? 4.469 -2.271 10.328 1 92.25 98 ASN A C 1
ATOM 776 O O . ASN A 1 98 ? 4.488 -2.652 11.5 1 92.25 98 ASN A O 1
ATOM 780 N N . THR A 1 99 ? 3.652 -2.717 9.516 1 95.94 99 THR A N 1
ATOM 781 C CA . THR A 1 99 ? 2.854 -3.934 9.609 1 95.94 99 THR A CA 1
ATOM 782 C C . THR A 1 99 ? 3.072 -4.82 8.383 1 95.94 99 THR A C 1
ATOM 784 O O . THR A 1 99 ? 2.922 -4.363 7.246 1 95.94 99 THR A O 1
ATOM 787 N N . SER A 1 100 ? 3.447 -6.09 8.648 1 96.25 100 SER A N 1
ATOM 788 C CA . SER A 1 100 ? 3.801 -6.973 7.543 1 96.25 100 SER A CA 1
ATOM 789 C C . SER A 1 100 ? 3.096 -8.32 7.664 1 96.25 100 SER A C 1
ATOM 791 O O . SER A 1 100 ? 2.998 -8.883 8.758 1 96.25 100 SER A O 1
ATOM 793 N N . VAL A 1 101 ? 2.68 -8.789 6.523 1 96.56 101 VAL A N 1
ATOM 794 C CA . VAL A 1 101 ? 1.938 -10.047 6.477 1 96.56 101 VAL A CA 1
ATOM 795 C C . VAL A 1 101 ? 2.355 -10.852 5.242 1 96.56 101 VAL A C 1
ATOM 797 O O . VAL A 1 101 ? 2.555 -10.281 4.168 1 96.56 101 VAL A O 1
ATOM 800 N N . SER A 1 102 ? 2.473 -12.109 5.406 1 95.06 102 SER A N 1
ATOM 801 C CA . SER A 1 102 ? 2.701 -13.016 4.289 1 95.06 102 SER A CA 1
ATOM 802 C C . SER A 1 102 ? 1.393 -13.617 3.791 1 95.06 102 SER A C 1
ATOM 804 O O . SER A 1 102 ? 0.555 -14.047 4.59 1 95.06 102 SER A O 1
ATOM 806 N N . ILE A 1 103 ? 1.226 -13.594 2.484 1 92.31 103 ILE A N 1
ATOM 807 C CA . ILE A 1 103 ? 0.046 -14.125 1.812 1 92.31 103 ILE A CA 1
ATOM 808 C C . ILE A 1 103 ? 0.415 -15.406 1.057 1 92.31 103 ILE A C 1
ATOM 810 O O . ILE A 1 103 ? 1.355 -15.414 0.259 1 92.31 103 ILE A O 1
ATOM 814 N N . ASP A 1 104 ? -0.322 -16.406 1.339 1 88.56 104 ASP A N 1
ATOM 815 C CA . ASP A 1 104 ? -0.109 -17.672 0.637 1 88.56 104 ASP A CA 1
ATOM 816 C C . ASP A 1 104 ? -1.057 -17.797 -0.554 1 88.56 104 ASP A C 1
ATOM 818 O O . ASP A 1 104 ? -2.275 -17.688 -0.399 1 88.56 104 ASP A O 1
ATOM 822 N N . LEU A 1 105 ? -0.501 -18.031 -1.732 1 81.94 105 LEU A N 1
ATOM 823 C CA . LEU A 1 105 ? -1.276 -18.219 -2.953 1 81.94 105 LEU A CA 1
ATOM 824 C C . LEU A 1 105 ? -1.236 -19.688 -3.389 1 81.94 105 LEU A C 1
ATOM 826 O O . LEU A 1 105 ? -0.43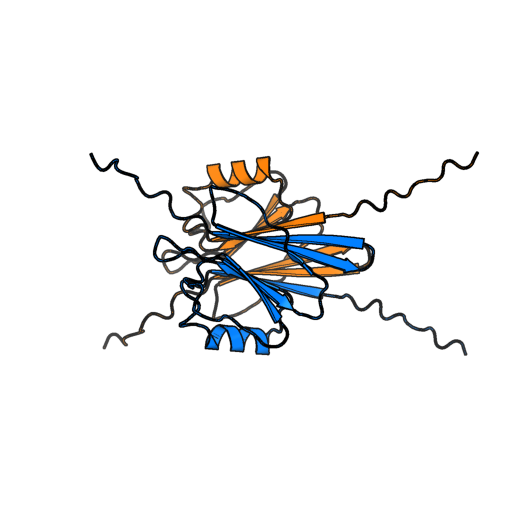8 -20.469 -2.871 1 81.94 105 LEU A O 1
ATOM 830 N N . PRO A 1 106 ? -2.152 -19.922 -4.305 1 76.12 106 PRO A N 1
ATOM 831 C CA . PRO A 1 106 ? -2.098 -21.297 -4.82 1 76.12 106 PRO A CA 1
ATOM 832 C C . PRO A 1 106 ? -0.749 -21.641 -5.449 1 76.12 106 PRO A C 1
ATOM 834 O O . PRO A 1 106 ? 0.003 -20.734 -5.832 1 76.12 106 PRO A O 1
ATOM 837 N N . ASN A 1 107 ? -0.414 -22.922 -5.57 1 76.88 107 ASN A N 1
ATOM 838 C CA . ASN A 1 107 ? 0.779 -23.453 -6.219 1 76.88 107 ASN A CA 1
ATOM 839 C C . ASN A 1 107 ? 2.053 -23 -5.512 1 76.88 107 ASN A C 1
ATOM 841 O O . ASN A 1 107 ? 3.039 -22.656 -6.16 1 76.88 107 ASN A O 1
ATOM 845 N N . ASN A 1 108 ? 1.979 -22.766 -4.168 1 76.31 108 ASN A N 1
ATOM 846 C CA . ASN A 1 108 ? 3.111 -22.5 -3.293 1 76.31 108 ASN A CA 1
ATOM 847 C C . ASN A 1 108 ? 3.723 -21.125 -3.574 1 76.31 108 ASN A C 1
ATOM 849 O O . ASN A 1 108 ? 4.934 -20.938 -3.43 1 76.31 108 ASN A O 1
ATOM 853 N N . ASN A 1 109 ? 2.873 -20.344 -4.129 1 77.5 109 ASN A N 1
ATOM 854 C CA . ASN A 1 109 ? 3.301 -18.953 -4.273 1 77.5 109 ASN A CA 1
ATOM 855 C C . ASN A 1 109 ? 2.957 -18.125 -3.037 1 77.5 109 ASN A C 1
ATOM 857 O O . ASN A 1 109 ? 1.976 -18.422 -2.35 1 77.5 109 ASN A O 1
ATOM 861 N N . ARG A 1 110 ? 3.961 -17.281 -2.73 1 84.81 110 ARG A N 1
ATOM 862 C CA . ARG A 1 110 ? 3.764 -16.406 -1.581 1 84.81 110 ARG A CA 1
ATOM 863 C C . ARG A 1 110 ? 4.23 -14.984 -1.886 1 84.81 110 ARG A C 1
ATOM 865 O O . ARG A 1 110 ? 5.16 -14.789 -2.674 1 84.81 110 ARG A O 1
ATOM 872 N N . PHE A 1 111 ? 3.49 -14.07 -1.312 1 87.81 111 PHE A N 1
ATOM 873 C CA . PHE A 1 111 ? 4.078 -12.734 -1.299 1 87.81 111 PHE A CA 1
ATOM 874 C C . PHE A 1 111 ? 3.902 -12.078 0.066 1 87.81 111 PHE A C 1
ATOM 876 O O . PHE A 1 111 ? 3.01 -12.453 0.83 1 87.81 111 PHE A O 1
ATOM 883 N N . THR A 1 112 ? 4.852 -11.219 0.391 1 93.62 112 THR A N 1
ATOM 884 C CA . THR A 1 112 ? 4.789 -10.445 1.625 1 93.62 112 THR A CA 1
ATOM 885 C C . THR A 1 112 ? 4.43 -8.992 1.333 1 93.62 112 THR A C 1
ATOM 887 O O . THR A 1 112 ? 4.949 -8.398 0.386 1 93.62 112 THR A O 1
ATOM 890 N N . ILE A 1 113 ? 3.51 -8.508 2.109 1 94.88 113 ILE A N 1
ATOM 891 C CA . ILE A 1 113 ? 3.111 -7.109 1.979 1 94.88 113 ILE A CA 1
ATOM 892 C C . ILE A 1 113 ? 3.355 -6.375 3.297 1 94.88 113 ILE A C 1
ATOM 894 O O . ILE A 1 113 ? 3.078 -6.914 4.371 1 94.88 113 ILE A O 1
ATOM 898 N N . SER A 1 114 ? 3.932 -5.172 3.158 1 94.94 114 SER A N 1
ATOM 899 C CA . SER A 1 114 ? 4.223 -4.344 4.324 1 94.94 114 SER A CA 1
ATOM 900 C C . SER A 1 114 ? 3.672 -2.934 4.156 1 94.94 114 SER A C 1
ATOM 902 O O . SER A 1 114 ? 3.916 -2.283 3.139 1 94.94 114 SER A O 1
ATOM 904 N N . SER A 1 115 ? 2.867 -2.49 5.07 1 95.31 115 SER A N 1
ATOM 905 C CA . SER A 1 115 ? 2.486 -1.09 5.219 1 95.31 115 SER A CA 1
ATOM 906 C C . SER A 1 115 ? 3.475 -0.338 6.102 1 95.31 115 SER A C 1
ATOM 908 O O . SER A 1 115 ? 3.688 -0.711 7.258 1 95.31 115 SER A O 1
ATOM 910 N N . ILE A 1 116 ? 4.051 0.676 5.559 1 91.12 116 ILE A N 1
ATOM 911 C CA . ILE A 1 116 ? 5.141 1.356 6.25 1 91.12 116 ILE A CA 1
ATOM 912 C C . ILE A 1 116 ? 4.801 2.836 6.422 1 91.12 116 ILE A C 1
ATOM 914 O O . ILE A 1 116 ? 4.297 3.475 5.492 1 91.12 116 ILE A O 1
ATOM 918 N N . TYR A 1 117 ? 5.055 3.281 7.574 1 86.25 117 TYR A N 1
ATOM 919 C CA . TYR A 1 117 ? 4.992 4.711 7.863 1 86.25 117 TYR A CA 1
ATOM 920 C C . TYR A 1 117 ? 6.305 5.203 8.453 1 86.25 117 TYR A C 1
ATOM 922 O O . TYR A 1 117 ? 6.812 4.633 9.422 1 86.25 117 TYR A O 1
ATOM 930 N N . ARG A 1 118 ? 6.828 6.25 7.809 1 83.06 118 ARG A N 1
ATOM 931 C CA . ARG A 1 118 ? 8.031 6.91 8.312 1 83.06 118 ARG A CA 1
ATOM 932 C C . ARG A 1 118 ? 7.746 8.367 8.664 1 83.06 118 ARG A C 1
ATOM 934 O O . ARG A 1 118 ? 7.422 9.172 7.781 1 83.06 118 ARG A O 1
ATOM 941 N N . PRO A 1 119 ? 7.938 8.719 9.922 1 76.06 119 PRO A N 1
ATOM 942 C CA . PRO A 1 119 ? 7.719 10.109 10.305 1 76.06 119 PRO A CA 1
ATOM 943 C C . PRO A 1 119 ? 8.688 11.07 9.617 1 76.06 119 PRO A C 1
ATOM 945 O O . PRO A 1 119 ? 9.812 10.688 9.281 1 76.06 119 PRO A O 1
ATOM 948 N N . PRO A 1 120 ? 8.203 12.289 9.219 1 65.06 120 PRO A N 1
ATOM 949 C CA . PRO A 1 120 ? 9.133 13.258 8.625 1 65.06 120 PRO A CA 1
ATOM 950 C C . PRO A 1 120 ? 10.375 13.492 9.492 1 65.06 120 PRO A C 1
ATOM 952 O O . PRO A 1 120 ? 10.297 13.391 10.719 1 65.06 120 PRO A O 1
ATOM 955 N N . MET A 1 121 ? 11.578 13.297 8.953 1 58 121 MET A N 1
ATOM 956 C CA . MET A 1 121 ? 12.789 13.586 9.703 1 58 121 MET A CA 1
ATOM 957 C C . MET A 1 121 ? 12.766 15.008 10.25 1 58 121 MET A C 1
ATOM 959 O O . MET A 1 121 ? 12.781 15.977 9.484 1 58 121 MET A O 1
ATOM 963 N N . GLY A 1 122 ? 11.82 15.555 10.812 1 49.09 122 GLY A N 1
ATOM 964 C CA . GLY A 1 122 ? 11.984 16.875 11.391 1 49.09 122 GLY A CA 1
ATOM 965 C C . GLY A 1 122 ? 13.344 17.078 12.039 1 49.09 122 GLY A C 1
ATOM 966 O O . GLY A 1 122 ? 14.055 16.109 12.32 1 49.09 122 GLY A O 1
ATOM 967 N N . GLY A 1 123 ? 13.93 18.344 11.852 1 42.19 123 GLY A N 1
ATOM 968 C CA . GLY A 1 123 ? 15.078 18.906 12.531 1 42.19 123 GLY A CA 1
ATOM 969 C C . GLY A 1 123 ? 15.148 18.531 14 1 42.19 123 GLY A C 1
ATOM 970 O O . GLY A 1 123 ? 14.289 18.938 14.789 1 42.19 123 GLY A O 1
ATOM 971 N N . LEU A 1 124 ? 15.336 17.422 14.398 1 39.28 124 LEU A N 1
ATOM 972 C CA . LEU A 1 124 ? 15.812 17.391 15.781 1 39.28 124 LEU A CA 1
ATOM 973 C C . LEU A 1 124 ? 16.719 18.578 16.062 1 39.28 124 LEU A C 1
ATOM 975 O O . LEU A 1 124 ? 17.812 18.688 15.5 1 39.28 124 LEU A O 1
ATOM 979 N N . THR A 1 125 ? 16.328 19.812 16.047 1 34.16 125 THR A N 1
ATOM 980 C CA . THR A 1 125 ? 17.141 20.688 16.891 1 34.16 125 THR A CA 1
ATOM 981 C C . THR A 1 125 ? 17.422 20.031 18.234 1 34.16 125 THR A C 1
ATOM 983 O O . THR A 1 125 ? 16.516 19.531 18.891 1 34.16 125 THR A O 1
ATOM 986 N N . PRO A 1 126 ? 18.594 19.547 18.438 1 33.5 126 PRO A N 1
ATOM 987 C CA . PRO A 1 126 ? 18.922 19.297 19.844 1 33.5 126 PRO A CA 1
ATOM 988 C C . PRO A 1 126 ? 18.312 20.328 20.781 1 33.5 126 PRO A C 1
ATOM 990 O O . PRO A 1 126 ? 18.359 21.531 20.5 1 33.5 126 PRO A O 1
ATOM 993 N N . LYS A 1 127 ? 17.094 20.203 21.297 1 31.59 127 LYS A N 1
ATOM 994 C CA . LYS A 1 127 ? 16.984 21.078 22.453 1 31.59 127 LYS A CA 1
ATOM 995 C C . LYS A 1 127 ? 18.281 21.141 23.234 1 31.59 127 LYS A C 1
ATOM 997 O O . LYS A 1 127 ? 18.719 20.125 23.797 1 31.59 127 LYS A O 1
ATOM 1002 N N . ILE A 1 128 ? 19.156 22 22.797 1 23.7 128 ILE A N 1
ATOM 1003 C CA . ILE A 1 128 ? 20.031 22.516 23.844 1 23.7 128 ILE A CA 1
ATOM 1004 C C . ILE A 1 128 ? 19.188 23.203 24.922 1 23.7 128 ILE A C 1
ATOM 1006 O O . ILE A 1 128 ? 18.312 24.016 24.594 1 23.7 128 ILE A O 1
ATOM 1010 N N . MET B 1 1 ? 21.578 -42.906 -13.633 1 33.66 1 MET B N 1
ATOM 1011 C CA . MET B 1 1 ? 20.938 -42.438 -12.406 1 33.66 1 MET B CA 1
ATOM 1012 C C . MET B 1 1 ? 20.156 -41.125 -12.656 1 33.66 1 MET B C 1
ATOM 1014 O O . MET B 1 1 ? 20.703 -40.156 -13.188 1 33.66 1 MET B O 1
ATOM 1018 N N . PRO B 1 2 ? 18.766 -41.156 -12.82 1 34.75 2 PRO B N 1
ATOM 1019 C CA . PRO B 1 2 ? 17.984 -39.969 -13.25 1 34.75 2 PRO B CA 1
ATOM 1020 C C . PRO B 1 2 ? 18.125 -38.781 -12.297 1 34.75 2 PRO B C 1
ATOM 1022 O O . PRO B 1 2 ? 18.219 -38.969 -11.078 1 34.75 2 PRO B O 1
ATOM 1025 N N . THR B 1 3 ? 19.094 -37.875 -12.539 1 34.91 3 THR B N 1
ATOM 1026 C CA . THR B 1 3 ? 19.281 -36.625 -11.812 1 34.91 3 THR B CA 1
ATOM 1027 C C . THR B 1 3 ? 17.922 -35.969 -11.523 1 34.91 3 THR B C 1
ATOM 1029 O O . THR B 1 3 ? 17.109 -35.812 -12.43 1 34.91 3 THR B O 1
ATOM 1032 N N . GLY B 1 4 ? 17.25 -36.406 -10.391 1 34.22 4 GLY B N 1
ATOM 1033 C CA . GLY B 1 4 ? 16.031 -35.844 -9.859 1 34.22 4 GLY B CA 1
ATOM 1034 C C . GLY B 1 4 ? 16 -34.312 -9.977 1 34.22 4 GLY B C 1
ATOM 1035 O O . GLY B 1 4 ? 16.875 -33.625 -9.453 1 34.22 4 GLY B O 1
ATOM 1036 N N . THR B 1 5 ? 15.703 -33.875 -11.164 1 34.94 5 THR B N 1
ATOM 1037 C CA . THR B 1 5 ? 15.461 -32.438 -11.328 1 34.94 5 THR B CA 1
ATOM 1038 C C . THR B 1 5 ? 14.641 -31.906 -10.156 1 34.94 5 THR B C 1
ATOM 1040 O O . THR B 1 5 ? 13.516 -32.344 -9.922 1 34.94 5 THR B O 1
ATOM 1043 N N . PHE B 1 6 ? 15.258 -31.953 -8.938 1 31.23 6 PHE B N 1
ATOM 1044 C CA . PHE B 1 6 ? 14.625 -31.203 -7.859 1 31.23 6 PHE B CA 1
ATOM 1045 C C . PHE B 1 6 ? 14.07 -29.875 -8.383 1 31.23 6 PHE B C 1
ATOM 1047 O O . PHE B 1 6 ? 14.812 -29.047 -8.906 1 31.23 6 PHE B O 1
ATOM 1054 N N . ASN B 1 7 ? 13.016 -30.016 -9.211 1 33.16 7 ASN B N 1
ATOM 1055 C CA . ASN B 1 7 ? 12.297 -28.797 -9.547 1 33.16 7 ASN B CA 1
ATOM 1056 C C . ASN B 1 7 ? 12.18 -27.859 -8.352 1 33.16 7 ASN B C 1
ATOM 1058 O O . ASN B 1 7 ? 11.531 -28.203 -7.352 1 33.16 7 ASN B O 1
ATOM 1062 N N . ASN B 1 8 ? 13.289 -27.375 -7.809 1 34.5 8 ASN B N 1
ATOM 1063 C CA . ASN B 1 8 ? 13.273 -26.312 -6.816 1 34.5 8 ASN B CA 1
ATOM 1064 C C . ASN B 1 8 ? 12.039 -25.422 -6.973 1 34.5 8 ASN B C 1
ATOM 1066 O O . ASN B 1 8 ? 11.922 -24.688 -7.957 1 34.5 8 ASN B O 1
ATOM 1070 N N . SER B 1 9 ? 10.836 -25.891 -6.848 1 39.62 9 SER B N 1
ATOM 1071 C CA . SER B 1 9 ? 9.625 -25.094 -6.793 1 39.62 9 SER B CA 1
ATOM 1072 C C . SER B 1 9 ? 9.883 -23.75 -6.125 1 39.62 9 SER B C 1
ATOM 1074 O O . SER B 1 9 ? 9.969 -23.656 -4.898 1 39.62 9 SER B O 1
ATOM 1076 N N . SER B 1 10 ? 10.969 -22.969 -6.512 1 46.62 10 SER B N 1
ATOM 1077 C CA . SER B 1 10 ? 11.391 -21.672 -6.02 1 46.62 10 SER B CA 1
ATOM 1078 C C . SER B 1 10 ? 10.188 -20.797 -5.645 1 46.62 10 SER B C 1
ATOM 1080 O O . SER B 1 10 ? 9.281 -20.609 -6.457 1 46.62 10 SER B O 1
ATOM 1082 N N . CYS B 1 11 ? 9.766 -20.969 -4.441 1 50.19 11 CYS B N 1
ATOM 1083 C CA . CYS B 1 11 ? 8.734 -20.062 -3.939 1 50.19 11 CYS B CA 1
ATOM 1084 C C . CYS B 1 11 ? 9.023 -18.625 -4.348 1 50.19 11 CYS B C 1
ATOM 1086 O O . CYS B 1 11 ? 10.117 -18.109 -4.09 1 50.19 11 CYS B O 1
ATOM 1088 N N . ASN B 1 12 ? 8.508 -18.203 -5.512 1 61.53 12 ASN B N 1
ATOM 1089 C CA . ASN B 1 12 ? 8.695 -16.797 -5.855 1 61.53 12 ASN B CA 1
ATOM 1090 C C . ASN B 1 12 ? 7.957 -15.875 -4.891 1 61.53 12 ASN B C 1
ATOM 1092 O O . ASN B 1 12 ? 6.73 -15.953 -4.766 1 61.53 12 ASN B O 1
ATOM 1096 N N . ASN B 1 13 ? 8.68 -15.453 -3.756 1 81.56 13 ASN B N 1
ATOM 1097 C CA . ASN B 1 13 ? 8.117 -14.562 -2.746 1 81.56 13 ASN B CA 1
ATOM 1098 C C . ASN B 1 13 ? 8.219 -13.094 -3.166 1 81.56 13 ASN B C 1
ATOM 1100 O O . ASN B 1 13 ? 9.32 -12.555 -3.279 1 81.56 13 ASN B O 1
ATOM 1104 N N . LEU B 1 14 ? 7.098 -12.594 -3.643 1 88.19 14 LEU B N 1
ATOM 1105 C CA . LEU B 1 14 ? 7.098 -11.172 -3.967 1 88.19 14 LEU B CA 1
ATOM 1106 C C . LEU B 1 14 ? 7.035 -10.328 -2.697 1 88.19 14 LEU B C 1
ATOM 1108 O O . LEU B 1 14 ? 6.324 -10.672 -1.751 1 88.19 14 LEU B O 1
ATOM 1112 N N . GLN B 1 15 ? 7.887 -9.297 -2.672 1 93.31 15 GLN B N 1
ATOM 1113 C CA . GLN B 1 15 ? 7.871 -8.32 -1.583 1 93.31 15 GLN B CA 1
ATOM 1114 C C . GLN B 1 15 ? 7.23 -7.012 -2.025 1 93.31 15 GLN B C 1
ATOM 1116 O O . GLN B 1 15 ? 7.711 -6.363 -2.955 1 93.31 15 GLN B O 1
ATOM 1121 N N . ILE B 1 16 ? 6.156 -6.621 -1.278 1 95 16 ILE B N 1
ATOM 1122 C CA . ILE B 1 16 ? 5.41 -5.406 -1.588 1 95 16 ILE B CA 1
ATOM 1123 C C . ILE B 1 16 ? 5.449 -4.461 -0.39 1 95 16 ILE B C 1
ATOM 1125 O O . ILE B 1 16 ? 5.168 -4.867 0.74 1 95 16 ILE B O 1
ATOM 1129 N N . PHE B 1 17 ? 5.852 -3.215 -0.674 1 95.31 17 PHE B N 1
ATOM 1130 C CA . PHE B 1 17 ? 5.875 -2.201 0.375 1 95.31 17 PHE B CA 1
ATOM 1131 C C . PHE B 1 17 ? 4.992 -1.017 0.001 1 95.31 17 PHE B C 1
ATOM 1133 O O . PHE B 1 17 ? 4.988 -0.579 -1.151 1 95.31 17 PHE B O 1
ATOM 1140 N N . SER B 1 18 ? 4.219 -0.555 0.92 1 96 18 SER B N 1
ATOM 1141 C CA . SER B 1 18 ? 3.473 0.69 0.769 1 96 18 SER B CA 1
ATOM 1142 C C . SER B 1 18 ? 4.004 1.771 1.705 1 96 18 SER B C 1
ATOM 1144 O O . SER B 1 18 ? 4.203 1.522 2.896 1 96 18 SER B O 1
ATOM 1146 N N . TRP B 1 19 ? 4.215 2.973 1.175 1 93.12 19 TRP B N 1
ATOM 1147 C CA . TRP B 1 19 ? 4.895 4.023 1.924 1 93.12 19 TRP B CA 1
ATOM 1148 C C . TRP B 1 19 ? 4.254 5.383 1.663 1 93.12 19 TRP B C 1
ATOM 1150 O O . TRP B 1 19 ? 4.219 5.848 0.522 1 93.12 19 TRP B O 1
ATOM 1160 N N . ASN B 1 20 ? 3.701 6.023 2.648 1 91.19 20 ASN B N 1
ATOM 1161 C CA . ASN B 1 20 ? 3.377 7.441 2.564 1 91.19 20 ASN B CA 1
ATOM 1162 C C . ASN B 1 20 ? 4.629 8.312 2.682 1 91.19 20 ASN B C 1
ATOM 1164 O O . ASN B 1 20 ? 5.188 8.461 3.77 1 91.19 20 ASN B O 1
ATOM 1168 N N . ALA B 1 21 ? 5.051 8.938 1.646 1 90.94 21 ALA B N 1
ATOM 1169 C CA . ALA B 1 21 ? 6.355 9.594 1.598 1 90.94 21 ALA B CA 1
ATOM 1170 C C . ALA B 1 21 ? 6.27 11.016 2.146 1 90.94 21 ALA B C 1
ATOM 1172 O O . ALA B 1 21 ? 7.246 11.539 2.686 1 90.94 21 ALA B O 1
ATOM 1173 N N . GLY B 1 22 ? 5.105 11.656 1.948 1 88.81 22 GLY B N 1
ATOM 1174 C CA . GLY B 1 22 ? 5.023 13.055 2.33 1 88.81 22 GLY B CA 1
ATOM 1175 C C . GLY B 1 22 ? 5.984 13.938 1.557 1 88.81 22 GLY B C 1
ATOM 1176 O O . GLY B 1 22 ? 6.645 14.805 2.137 1 88.81 22 GLY B O 1
ATOM 1177 N N . GLY B 1 23 ? 6.176 13.625 0.391 1 92.19 23 GLY B N 1
ATOM 1178 C CA . GLY B 1 23 ? 7.152 14.297 -0.453 1 92.19 23 GLY B CA 1
ATOM 1179 C C . GLY B 1 23 ? 8.391 13.453 -0.72 1 92.19 23 GLY B C 1
ATOM 1180 O O . GLY B 1 23 ? 9.273 13.344 0.135 1 92.19 23 GLY B O 1
ATOM 1181 N N . ILE B 1 24 ? 8.609 12.969 -1.929 1 93.25 24 ILE B N 1
ATOM 1182 C CA . ILE B 1 24 ? 9.641 11.977 -2.213 1 93.25 24 ILE B CA 1
ATOM 1183 C C . ILE B 1 24 ? 10.93 12.68 -2.635 1 93.25 24 ILE B C 1
ATOM 1185 O O . ILE B 1 24 ? 12.008 12.094 -2.57 1 93.25 24 ILE B O 1
ATOM 1189 N N . LYS B 1 25 ? 10.781 13.914 -3.117 1 90.69 25 LYS B N 1
ATOM 1190 C CA . LYS B 1 25 ? 11.961 14.625 -3.596 1 90.69 25 LYS B CA 1
ATOM 1191 C C . LYS B 1 25 ? 13.047 14.68 -2.518 1 90.69 25 LYS B C 1
ATOM 1193 O O . LYS B 1 25 ? 14.211 14.375 -2.783 1 90.69 25 LYS B O 1
ATOM 1198 N N . GLY B 1 26 ? 12.703 15.078 -1.358 1 88.56 26 GLY B N 1
ATOM 1199 C CA . GLY B 1 26 ? 13.656 15.156 -0.265 1 88.56 26 GLY B CA 1
ATOM 1200 C C . GLY B 1 26 ? 14.039 13.805 0.301 1 88.56 26 GLY B C 1
ATOM 1201 O O . GLY B 1 26 ? 14.914 13.703 1.165 1 88.56 26 GLY B O 1
ATOM 1202 N N . LYS B 1 27 ? 13.414 12.766 -0.182 1 91.06 27 LYS B N 1
ATOM 1203 C CA . LYS B 1 27 ? 13.602 11.43 0.389 1 91.06 27 LYS B CA 1
ATOM 1204 C C . LYS B 1 27 ? 14.102 10.445 -0.665 1 91.06 27 LYS B C 1
ATOM 1206 O O . LYS B 1 27 ? 14.047 9.234 -0.463 1 91.06 27 LYS B O 1
ATOM 1211 N N . PHE B 1 28 ? 14.547 10.938 -1.714 1 92.31 28 PHE B N 1
ATOM 1212 C CA . PHE B 1 28 ? 14.953 10.078 -2.826 1 92.31 28 PHE B CA 1
ATOM 1213 C C . PHE B 1 28 ? 16.109 9.172 -2.422 1 92.31 28 PHE B C 1
ATOM 1215 O O . PHE B 1 28 ? 16.125 7.996 -2.775 1 92.31 28 PHE B O 1
ATOM 1222 N N . ARG B 1 29 ? 17.062 9.766 -1.738 1 91.31 29 ARG B N 1
ATOM 1223 C CA . ARG B 1 29 ? 18.188 8.953 -1.29 1 91.31 29 ARG B CA 1
ATOM 1224 C C . ARG B 1 29 ? 17.719 7.828 -0.374 1 91.31 29 ARG B C 1
ATOM 1226 O O . ARG B 1 29 ? 18.203 6.699 -0.478 1 91.31 29 ARG B O 1
ATOM 1233 N N . GLU B 1 30 ? 16.875 8.188 0.474 1 90.12 30 GLU B N 1
ATOM 1234 C CA . GLU B 1 30 ? 16.312 7.18 1.371 1 90.12 30 GLU B CA 1
ATOM 1235 C C . GLU B 1 30 ? 15.602 6.082 0.59 1 90.12 30 GLU B C 1
ATOM 1237 O O . GLU B 1 30 ? 15.758 4.898 0.887 1 90.12 30 GLU B O 1
ATOM 1242 N N . LEU B 1 31 ? 14.852 6.477 -0.35 1 92.69 31 LEU B N 1
ATOM 1243 C CA . LEU B 1 31 ? 14.156 5.523 -1.205 1 92.69 31 LEU B CA 1
ATOM 1244 C C . LEU B 1 31 ? 15.148 4.613 -1.922 1 92.69 31 LEU B C 1
ATOM 1246 O O . LEU B 1 31 ? 14.969 3.391 -1.939 1 92.69 31 LEU B O 1
ATOM 1250 N N . LYS B 1 32 ? 16.094 5.16 -2.471 1 93.94 32 LYS B N 1
ATOM 1251 C CA . LYS B 1 32 ? 17.094 4.383 -3.189 1 93.94 32 LYS B CA 1
ATOM 1252 C C . LYS B 1 32 ? 17.797 3.391 -2.262 1 93.94 32 LYS B C 1
ATOM 1254 O O . LYS B 1 32 ? 18 2.232 -2.625 1 93.94 32 LYS B O 1
ATOM 1259 N N . TYR B 1 33 ? 18.141 3.887 -1.114 1 91.75 33 TYR B N 1
ATOM 1260 C CA . TYR B 1 33 ? 18.766 3.008 -0.139 1 91.75 33 TYR B CA 1
ATOM 1261 C C . TYR B 1 33 ? 17.859 1.84 0.219 1 91.75 33 TYR B C 1
ATOM 1263 O O . TYR B 1 33 ? 18.297 0.69 0.266 1 91.75 33 TYR B O 1
ATOM 1271 N N . PHE B 1 34 ? 16.688 2.182 0.474 1 90.88 34 PHE B N 1
ATOM 1272 C CA . PHE B 1 34 ? 15.703 1.16 0.807 1 90.88 34 PHE B CA 1
ATOM 1273 C C . PHE B 1 34 ? 15.617 0.115 -0.299 1 90.88 34 PHE B C 1
ATOM 1275 O O . PHE B 1 34 ? 15.633 -1.087 -0.026 1 90.88 34 PHE B O 1
ATOM 1282 N N . ILE B 1 35 ? 15.547 0.529 -1.551 1 94.38 35 ILE B N 1
ATOM 1283 C CA . ILE B 1 35 ? 15.406 -0.354 -2.703 1 94.38 35 ILE B CA 1
ATOM 1284 C C . ILE B 1 35 ? 16.656 -1.214 -2.844 1 94.38 35 ILE B C 1
ATOM 1286 O O . ILE B 1 35 ? 16.578 -2.41 -3.129 1 94.38 35 ILE B O 1
ATOM 1290 N N . ASP B 1 36 ? 17.781 -0.622 -2.629 1 94.19 36 ASP B N 1
ATOM 1291 C CA . ASP B 1 36 ? 19.031 -1.361 -2.727 1 94.19 36 ASP B CA 1
ATOM 1292 C C . ASP B 1 36 ? 19.125 -2.43 -1.64 1 94.19 36 ASP B C 1
ATOM 1294 O O . ASP B 1 36 ? 19.625 -3.531 -1.886 1 94.19 36 ASP B O 1
ATOM 1298 N N . GLU B 1 37 ? 18.688 -2.072 -0.516 1 91.56 37 GLU B N 1
ATOM 1299 C CA . GLU B 1 37 ? 18.797 -2.961 0.637 1 91.56 37 GLU B CA 1
ATOM 1300 C C . GLU B 1 37 ? 17.766 -4.078 0.583 1 91.56 37 GLU B C 1
ATOM 1302 O O . GLU B 1 37 ? 18.078 -5.246 0.806 1 91.56 37 GLU B O 1
ATOM 1307 N N . LYS B 1 38 ? 16.562 -3.707 0.268 1 90.88 38 LYS B N 1
ATOM 1308 C CA . LYS B 1 38 ? 15.461 -4.66 0.426 1 90.88 38 LYS B CA 1
ATOM 1309 C C . LYS B 1 38 ? 15.094 -5.297 -0.91 1 90.88 38 LYS B C 1
ATOM 1311 O O . LYS B 1 38 ? 14.43 -6.336 -0.944 1 90.88 38 LYS B O 1
ATOM 1316 N N . GLN B 1 39 ? 15.414 -4.641 -1.973 1 94.25 39 GLN B N 1
ATOM 1317 C CA . GLN B 1 39 ? 15.102 -5.105 -3.322 1 94.25 39 GLN B CA 1
ATOM 1318 C C . GLN B 1 39 ? 13.625 -5.473 -3.451 1 94.25 39 GLN B C 1
ATOM 1320 O O . GLN B 1 39 ? 13.289 -6.559 -3.93 1 94.25 39 GLN B O 1
ATOM 1325 N N . PRO B 1 40 ? 12.773 -4.547 -3.027 1 95.94 40 PRO B N 1
ATOM 1326 C CA . PRO B 1 40 ? 11.344 -4.859 -3.146 1 95.94 40 PRO B CA 1
ATOM 1327 C C . PRO B 1 40 ? 10.914 -5.113 -4.59 1 95.94 40 PRO B C 1
ATOM 1329 O O . PRO B 1 40 ? 11.523 -4.578 -5.523 1 95.94 40 PRO B O 1
ATOM 1332 N N . ASP B 1 41 ? 9.867 -5.926 -4.73 1 96.25 41 ASP B N 1
ATOM 1333 C CA . ASP B 1 41 ? 9.336 -6.172 -6.062 1 96.25 41 ASP B CA 1
ATOM 1334 C C . ASP B 1 41 ? 8.383 -5.055 -6.492 1 96.25 41 ASP B C 1
ATOM 1336 O O . ASP B 1 41 ? 8.328 -4.699 -7.672 1 96.25 41 ASP B O 1
ATOM 1340 N N . ILE B 1 42 ? 7.641 -4.535 -5.527 1 96.94 42 ILE B N 1
ATOM 1341 C CA . ILE B 1 42 ? 6.676 -3.465 -5.762 1 96.94 42 ILE B CA 1
ATOM 1342 C C . ILE B 1 42 ? 6.719 -2.469 -4.605 1 96.94 42 ILE B C 1
ATOM 1344 O O . ILE B 1 42 ? 6.746 -2.865 -3.439 1 96.94 42 ILE B O 1
ATOM 1348 N N . VAL B 1 43 ? 6.773 -1.192 -4.922 1 97.31 43 VAL B N 1
ATOM 1349 C CA . VAL B 1 43 ? 6.645 -0.134 -3.928 1 97.31 43 VAL B CA 1
ATOM 1350 C C . VAL B 1 43 ? 5.473 0.776 -4.289 1 97.31 43 VAL B C 1
ATOM 1352 O O . VAL B 1 43 ? 5.441 1.354 -5.379 1 97.31 43 VAL B O 1
ATOM 1355 N N . ALA B 1 44 ? 4.52 0.852 -3.402 1 97.62 44 ALA B N 1
ATOM 1356 C CA . ALA B 1 44 ? 3.416 1.799 -3.543 1 97.62 44 ALA B CA 1
ATOM 1357 C C . ALA B 1 44 ? 3.682 3.074 -2.748 1 97.62 44 ALA B C 1
ATOM 1359 O O . ALA B 1 44 ? 3.889 3.023 -1.533 1 97.62 44 ALA B O 1
ATOM 1360 N N . LEU B 1 45 ? 3.662 4.172 -3.418 1 96.31 45 LEU B N 1
ATOM 1361 C CA . LEU B 1 45 ? 3.934 5.461 -2.789 1 96.31 45 LEU B CA 1
ATOM 1362 C C . LEU B 1 45 ? 2.686 6.332 -2.777 1 96.31 45 LEU B C 1
ATOM 1364 O O . LEU B 1 45 ? 1.938 6.371 -3.758 1 96.31 45 LEU B O 1
ATOM 1368 N N . GLN B 1 46 ? 2.428 6.957 -1.722 1 93.75 46 GLN B N 1
ATOM 1369 C CA . GLN B 1 46 ? 1.433 8.023 -1.62 1 93.75 46 GLN B CA 1
ATOM 1370 C C . GLN B 1 46 ? 2.084 9.352 -1.245 1 93.75 46 GLN B C 1
ATOM 1372 O O . GLN B 1 46 ? 3.16 9.375 -0.644 1 93.75 46 GLN B O 1
ATOM 1377 N N . GLU B 1 47 ? 1.483 10.461 -1.637 1 92.19 47 GLU B N 1
ATOM 1378 C CA . GLU B 1 47 ? 1.962 11.82 -1.384 1 92.19 47 GLU B CA 1
ATOM 1379 C C . GLU B 1 47 ? 3.375 12.016 -1.925 1 92.19 47 GLU B C 1
ATOM 1381 O O . GLU B 1 47 ? 4.266 12.461 -1.199 1 92.19 47 GLU B O 1
ATOM 1386 N N . THR B 1 48 ? 3.545 11.742 -3.154 1 94.94 48 THR B N 1
ATOM 1387 C CA . THR B 1 48 ? 4.844 11.93 -3.787 1 94.94 48 THR B CA 1
ATOM 1388 C C . THR B 1 48 ? 5.176 13.414 -3.902 1 94.94 48 THR B C 1
ATOM 1390 O O . THR B 1 48 ? 6.348 13.797 -3.92 1 94.94 48 THR B O 1
ATOM 1393 N N . HIS B 1 49 ? 4.148 14.25 -4.039 1 94.31 49 HIS B N 1
ATOM 1394 C CA . HIS B 1 49 ? 4.277 15.695 -4.184 1 94.31 49 HIS B CA 1
ATOM 1395 C C . HIS B 1 49 ? 5.062 16.062 -5.441 1 94.31 49 HIS B C 1
ATOM 1397 O O . HIS B 1 49 ? 5.797 17.047 -5.457 1 94.31 49 HIS B O 1
ATOM 1403 N N . LEU B 1 50 ? 4.945 15.227 -6.398 1 93.94 50 LEU B N 1
ATOM 1404 C CA . LEU B 1 50 ? 5.723 15.461 -7.613 1 93.94 50 LEU B CA 1
ATOM 1405 C C . LEU B 1 50 ? 4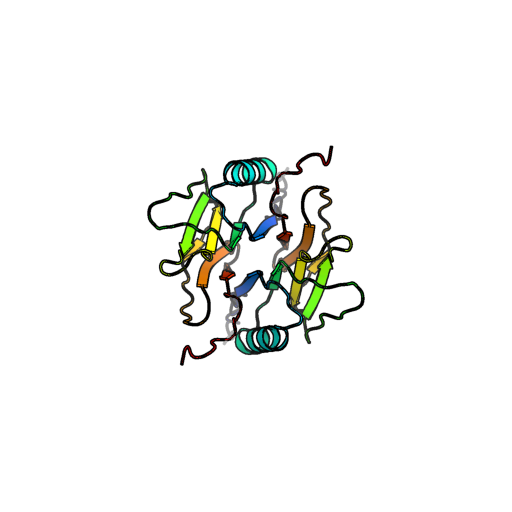.891 16.188 -8.656 1 93.94 50 LEU B C 1
ATOM 1407 O O . LEU B 1 50 ? 3.66 16.141 -8.633 1 93.94 50 LEU B O 1
ATOM 1411 N N . ASN B 1 51 ? 5.609 16.859 -9.516 1 92.69 51 ASN B N 1
ATOM 1412 C CA . ASN B 1 51 ? 5.039 17.438 -10.727 1 92.69 51 ASN B CA 1
ATOM 1413 C C . ASN B 1 51 ? 5.641 16.812 -11.984 1 92.69 51 ASN B C 1
ATOM 1415 O O . ASN B 1 51 ? 6.68 16.156 -11.914 1 92.69 51 ASN B O 1
ATOM 1419 N N . PRO B 1 52 ? 4.902 16.984 -13.102 1 90.12 52 PRO B N 1
ATOM 1420 C CA . PRO B 1 52 ? 5.328 16.297 -14.328 1 90.12 52 PRO B CA 1
ATOM 1421 C C . PRO B 1 52 ? 6.77 16.625 -14.711 1 90.12 52 PRO B C 1
ATOM 1423 O O . PRO B 1 52 ? 7.422 15.828 -15.398 1 90.12 52 PRO B O 1
ATOM 1426 N N . GLY B 1 53 ? 7.336 17.562 -14.211 1 90 53 GLY B N 1
ATOM 1427 C CA . GLY B 1 53 ? 8.688 17.953 -14.594 1 90 53 GLY B CA 1
ATOM 1428 C C . GLY B 1 53 ? 9.758 17.266 -13.773 1 90 53 GLY B C 1
ATOM 1429 O O . GLY B 1 53 ? 10.938 17.312 -14.125 1 90 53 GLY B O 1
ATOM 1430 N N . VAL B 1 54 ? 9.43 16.641 -12.742 1 90.94 54 VAL B N 1
ATOM 1431 C CA . VAL B 1 54 ? 10.398 15.969 -11.875 1 90.94 54 VAL B CA 1
ATOM 1432 C C . VAL B 1 54 ? 10.406 14.469 -12.172 1 90.94 54 VAL B C 1
ATOM 1434 O O . VAL B 1 54 ? 9.359 13.82 -12.148 1 90.94 54 VAL B O 1
ATOM 1437 N N . LYS B 1 55 ? 11.555 13.984 -12.414 1 92 55 LYS B N 1
ATOM 1438 C CA . LYS B 1 55 ? 11.672 12.562 -12.75 1 92 55 LYS B CA 1
ATOM 1439 C C . LYS B 1 55 ? 11.805 11.711 -11.484 1 92 55 LYS B C 1
ATOM 1441 O O . LYS B 1 55 ? 12.523 12.078 -10.555 1 92 55 LYS B O 1
ATOM 1446 N N . LEU B 1 56 ? 11.086 10.703 -11.438 1 94.5 56 LEU B N 1
ATOM 1447 C CA . LEU B 1 56 ? 11.242 9.625 -10.469 1 94.5 56 LEU B CA 1
ATOM 1448 C C . LEU B 1 56 ? 11.648 8.328 -11.164 1 94.5 56 LEU B C 1
ATOM 1450 O O . LEU B 1 56 ? 10.789 7.559 -11.602 1 94.5 56 LEU B O 1
ATOM 1454 N N . SER B 1 57 ? 12.93 8.133 -11.312 1 94.19 57 SER B N 1
ATOM 1455 C CA . SER B 1 57 ? 13.461 6.973 -12.016 1 94.19 57 SER B CA 1
ATOM 1456 C C . SER B 1 57 ? 14.375 6.152 -11.109 1 94.19 57 SER B C 1
ATOM 1458 O O . SER B 1 57 ? 15.297 6.695 -10.492 1 94.19 57 SER B O 1
ATOM 1460 N N . ILE B 1 58 ? 14.062 4.918 -10.984 1 95.75 58 ILE B N 1
ATOM 1461 C CA . ILE B 1 58 ? 14.859 3.961 -10.227 1 95.75 58 ILE B CA 1
ATOM 1462 C C . ILE B 1 58 ? 15.344 2.848 -11.156 1 95.75 58 ILE B C 1
ATOM 1464 O O . ILE B 1 58 ? 14.547 2.219 -11.852 1 95.75 58 ILE B O 1
ATOM 1468 N N . PRO B 1 59 ? 16.656 2.576 -11.172 1 96.06 59 PRO B N 1
ATOM 1469 C CA . PRO B 1 59 ? 17.141 1.507 -12.039 1 96.06 59 PRO B CA 1
ATOM 1470 C C . PRO B 1 59 ? 16.422 0.18 -11.812 1 96.06 59 PRO B C 1
ATOM 1472 O O . PRO B 1 59 ? 16.141 -0.183 -10.672 1 96.06 59 PRO B O 1
ATOM 1475 N N . ASN B 1 60 ? 16.062 -0.454 -12.898 1 97.81 60 ASN B N 1
ATOM 1476 C CA . ASN B 1 60 ? 15.469 -1.79 -12.914 1 97.81 60 ASN B CA 1
ATOM 1477 C C . ASN B 1 60 ? 14.016 -1.768 -12.461 1 97.81 60 ASN B C 1
ATOM 1479 O O . ASN B 1 60 ? 13.43 -2.816 -12.18 1 97.81 60 ASN B O 1
ATOM 1483 N N . TYR B 1 61 ? 13.523 -0.56 -12.336 1 98.25 61 TYR B N 1
ATOM 1484 C CA . TYR B 1 61 ? 12.109 -0.428 -12 1 98.25 61 TYR B CA 1
ATOM 1485 C C . TYR B 1 61 ? 11.383 0.407 -13.047 1 98.25 61 TYR B C 1
ATOM 1487 O O . TYR B 1 61 ? 11.953 1.343 -13.609 1 98.25 61 TYR B O 1
ATOM 1495 N N . THR B 1 62 ? 10.125 0.085 -13.273 1 98.19 62 THR B N 1
ATOM 1496 C CA . THR B 1 62 ? 9.195 0.949 -14 1 98.19 62 THR B CA 1
ATOM 1497 C C . THR B 1 62 ? 8.359 1.781 -13.031 1 98.19 62 THR B C 1
ATOM 1499 O O . THR B 1 62 ? 7.867 1.265 -12.023 1 98.19 62 THR B O 1
ATOM 1502 N N . THR B 1 63 ? 8.281 3.033 -13.344 1 97.88 63 THR B N 1
ATOM 1503 C CA . THR B 1 63 ? 7.492 3.928 -12.5 1 97.88 63 THR B CA 1
ATOM 1504 C C . THR B 1 63 ? 6.172 4.285 -13.18 1 97.88 63 THR B C 1
ATOM 1506 O O . THR B 1 63 ? 6.16 4.785 -14.305 1 97.88 63 THR B O 1
ATOM 1509 N N . TYR B 1 64 ? 5.086 3.943 -12.523 1 97.56 64 TYR B N 1
ATOM 1510 C CA . TYR B 1 64 ? 3.768 4.477 -12.844 1 97.56 64 TYR B CA 1
ATOM 1511 C C . TYR B 1 64 ? 3.348 5.539 -11.836 1 97.56 64 TYR B C 1
ATOM 1513 O O . TYR B 1 64 ? 3.531 5.363 -10.633 1 97.56 64 TYR B O 1
ATOM 1521 N N . ARG B 1 65 ? 2.805 6.637 -12.273 1 96.12 65 ARG B N 1
ATOM 1522 C CA . ARG B 1 65 ? 2.492 7.668 -11.289 1 96.12 65 ARG B CA 1
ATOM 1523 C C . ARG B 1 65 ? 1.329 8.539 -11.758 1 96.12 65 ARG B C 1
ATOM 1525 O O . ARG B 1 65 ? 1.011 8.57 -12.945 1 96.12 65 ARG B O 1
ATOM 1532 N N . ASN B 1 66 ? 0.683 9.133 -10.891 1 94.44 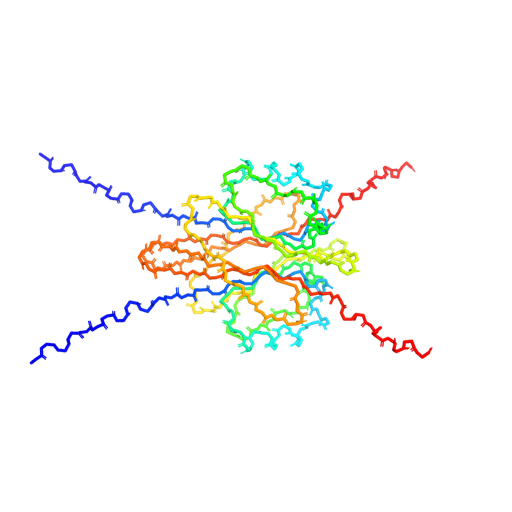66 ASN B N 1
ATOM 1533 C CA . ASN B 1 66 ? -0.35 10.156 -11.047 1 94.44 66 ASN B CA 1
ATOM 1534 C C . ASN B 1 66 ? -0.085 11.367 -10.156 1 94.44 66 ASN B C 1
ATOM 1536 O O . ASN B 1 66 ? -0.213 11.281 -8.938 1 94.44 66 ASN B O 1
ATOM 1540 N N . ASP B 1 67 ? 0.276 12.469 -10.812 1 93.44 67 ASP B N 1
ATOM 1541 C CA . ASP B 1 67 ? 0.629 13.688 -10.094 1 93.44 67 ASP B CA 1
ATOM 1542 C C . ASP B 1 67 ? -0.595 14.578 -9.883 1 93.44 67 ASP B C 1
ATOM 1544 O O . ASP B 1 67 ? -1.446 14.688 -10.766 1 93.44 67 ASP B O 1
ATOM 1548 N N . ARG B 1 68 ? -0.601 15.133 -8.773 1 87.06 68 ARG B N 1
ATOM 1549 C CA . ARG B 1 68 ? -1.623 16.156 -8.562 1 87.06 68 ARG B CA 1
ATOM 1550 C C . ARG B 1 68 ? -1.206 17.484 -9.18 1 87.06 68 ARG B C 1
ATOM 1552 O O . ARG B 1 68 ? -0.141 18.016 -8.859 1 87.06 68 ARG B O 1
ATOM 1559 N N . MET B 1 69 ? -1.969 18 -9.945 1 82.81 69 MET B N 1
ATOM 1560 C CA . MET B 1 69 ? -1.596 19.188 -10.719 1 82.81 69 MET B CA 1
ATOM 1561 C C . MET B 1 69 ? -2.16 20.453 -10.078 1 82.81 69 MET B C 1
ATOM 1563 O O . MET B 1 69 ? -1.692 21.562 -10.352 1 82.81 69 MET B O 1
ATOM 1567 N N . THR B 1 70 ? -3.113 20.453 -9.203 1 77.06 70 THR B N 1
ATOM 1568 C CA . THR B 1 70 ? -3.869 21.625 -8.766 1 77.06 70 THR B CA 1
ATOM 1569 C C . THR B 1 70 ? -3.377 22.109 -7.41 1 77.06 70 THR B C 1
ATOM 1571 O O . THR B 1 70 ? -3.287 23.328 -7.176 1 77.06 70 THR B O 1
ATOM 1574 N N . HIS B 1 71 ? -3.172 21.297 -6.41 1 75.75 71 HIS B N 1
ATOM 1575 C CA . HIS B 1 71 ? -2.812 21.656 -5.047 1 75.75 71 HIS B CA 1
ATOM 1576 C C . HIS B 1 71 ? -1.518 20.984 -4.613 1 75.75 71 HIS B C 1
ATOM 1578 O O . HIS B 1 71 ? -1.089 20 -5.23 1 75.75 71 HIS B O 1
ATOM 1584 N N . ARG B 1 72 ? -1.005 21.703 -3.658 1 80.19 72 ARG B N 1
ATOM 1585 C CA . ARG B 1 72 ? 0.174 21.094 -3.055 1 80.19 72 ARG B CA 1
ATOM 1586 C C . ARG B 1 72 ? -0.17 19.75 -2.42 1 80.19 72 ARG B C 1
ATOM 1588 O O . ARG B 1 72 ? -1.306 19.531 -1.994 1 80.19 72 ARG B O 1
ATOM 1595 N N . GLY B 1 73 ? 0.773 18.922 -2.465 1 87 73 GLY B N 1
ATOM 1596 C CA . GLY B 1 73 ? 0.583 17.625 -1.846 1 87 73 GLY B CA 1
ATOM 1597 C C . GLY B 1 73 ? 0.12 16.562 -2.822 1 87 73 GLY B C 1
ATOM 1598 O O . GLY B 1 73 ? 0.417 16.641 -4.016 1 87 73 GLY B O 1
ATOM 1599 N N . GLY B 1 74 ? -0.363 15.578 -2.316 1 89.62 74 GLY B N 1
ATOM 1600 C CA . GLY B 1 74 ? -0.925 14.5 -3.107 1 89.62 74 GLY B CA 1
ATOM 1601 C C . GLY B 1 74 ? 0.111 13.766 -3.941 1 89.62 74 GLY B C 1
ATOM 1602 O O . GLY B 1 74 ? 1.286 13.719 -3.574 1 89.62 74 GLY B O 1
ATOM 1603 N N . GLY B 1 75 ? -0.466 13.094 -5.012 1 94.38 75 GLY B N 1
ATOM 1604 C CA . GLY B 1 75 ? 0.376 12.312 -5.902 1 94.38 75 GLY B CA 1
ATOM 1605 C C . GLY B 1 75 ? 0.549 10.875 -5.453 1 94.38 75 GLY B C 1
ATOM 1606 O O . GLY B 1 75 ? 0.728 10.609 -4.266 1 94.38 75 GLY B O 1
ATOM 1607 N N . THR B 1 76 ? 0.481 9.953 -6.363 1 96.19 76 THR B N 1
ATOM 1608 C CA . THR B 1 76 ? 0.687 8.531 -6.117 1 96.19 76 THR B CA 1
ATOM 1609 C C . THR B 1 76 ? 1.633 7.934 -7.156 1 96.19 76 THR B C 1
ATOM 1611 O O . THR B 1 76 ? 1.776 8.477 -8.258 1 96.19 76 THR B O 1
ATOM 1614 N N . ALA B 1 77 ? 2.281 6.855 -6.746 1 97.19 77 ALA B N 1
ATOM 1615 C CA . ALA B 1 77 ? 3.15 6.16 -7.691 1 97.19 77 ALA B CA 1
ATOM 1616 C C . ALA B 1 77 ? 3.285 4.684 -7.324 1 97.19 77 ALA B C 1
ATOM 1618 O O . ALA B 1 77 ? 3.074 4.305 -6.172 1 97.19 77 ALA B O 1
ATOM 1619 N N . LEU B 1 78 ? 3.555 3.895 -8.273 1 98.12 78 LEU B N 1
ATOM 1620 C CA . LEU B 1 78 ? 3.953 2.498 -8.125 1 98.12 78 LEU B CA 1
ATOM 1621 C C . LEU B 1 78 ? 5.285 2.236 -8.828 1 98.12 78 LEU B C 1
ATOM 1623 O O . LEU B 1 78 ? 5.453 2.578 -10 1 98.12 78 LEU B O 1
ATOM 1627 N N . LEU B 1 79 ? 6.207 1.738 -8.102 1 98.31 79 LEU B N 1
ATOM 1628 C CA . LEU B 1 79 ? 7.453 1.234 -8.664 1 98.31 79 LEU B CA 1
ATOM 1629 C C . LEU B 1 79 ? 7.426 -0.287 -8.773 1 98.31 79 LEU B C 1
ATOM 1631 O O . LEU B 1 79 ? 7.242 -0.982 -7.773 1 98.31 79 LEU B O 1
ATOM 1635 N N . ILE B 1 80 ? 7.609 -0.792 -9.953 1 97.88 80 ILE B N 1
ATOM 1636 C CA . ILE B 1 80 ? 7.527 -2.23 -10.18 1 97.88 80 ILE B CA 1
ATOM 1637 C C . ILE B 1 80 ? 8.82 -2.727 -10.828 1 97.88 80 ILE B C 1
ATOM 1639 O O . ILE B 1 80 ? 9.281 -2.156 -11.82 1 97.88 80 ILE B O 1
ATOM 1643 N N . LYS B 1 81 ? 9.352 -3.797 -10.219 1 97.19 81 LYS B N 1
ATOM 1644 C CA . LYS B 1 81 ? 10.547 -4.383 -10.828 1 97.19 81 LYS B CA 1
ATOM 1645 C C . LYS B 1 81 ? 10.289 -4.75 -12.289 1 97.19 81 LYS B C 1
ATOM 1647 O O . LYS B 1 81 ? 9.258 -5.336 -12.617 1 97.19 81 LYS B O 1
ATOM 1652 N N . ASN B 1 82 ? 11.258 -4.484 -13.117 1 97 82 ASN B N 1
ATOM 1653 C CA . ASN B 1 82 ? 11.125 -4.738 -14.547 1 97 82 ASN B CA 1
ATOM 1654 C C . ASN B 1 82 ? 11.016 -6.227 -14.844 1 97 82 ASN B C 1
ATOM 1656 O O . ASN B 1 82 ? 10.453 -6.621 -15.867 1 97 82 ASN B O 1
ATOM 1660 N N . SER B 1 83 ? 11.484 -7.043 -13.984 1 94.56 83 SER B N 1
ATOM 1661 C CA . SER B 1 83 ? 11.5 -8.484 -14.195 1 94.56 83 SER B CA 1
ATOM 1662 C C . SER B 1 83 ? 10.109 -9.086 -14.023 1 94.56 83 SER B C 1
ATOM 1664 O O . SER B 1 83 ? 9.883 -10.25 -14.359 1 94.56 83 SER B O 1
ATOM 1666 N N . ILE B 1 84 ? 9.211 -8.273 -13.508 1 92.62 84 ILE B N 1
ATOM 1667 C CA . ILE B 1 84 ? 7.836 -8.719 -13.281 1 92.62 84 ILE B CA 1
ATOM 1668 C C . ILE B 1 84 ? 6.953 -8.25 -14.438 1 92.62 84 ILE B C 1
ATOM 1670 O O . ILE B 1 84 ? 7.039 -7.098 -14.867 1 92.62 84 ILE B O 1
ATOM 1674 N N . ASN B 1 85 ? 6.152 -9.156 -14.953 1 94.62 85 ASN B N 1
ATOM 1675 C CA . ASN B 1 85 ? 5.191 -8.75 -15.969 1 94.62 85 ASN B CA 1
ATOM 1676 C C . ASN B 1 85 ? 4.07 -7.906 -15.383 1 94.62 85 ASN B C 1
ATOM 1678 O O . ASN B 1 85 ? 3.41 -8.32 -14.422 1 94.62 85 ASN B O 1
ATOM 1682 N N . HIS B 1 86 ? 3.9 -6.73 -15.93 1 95.5 86 HIS B N 1
ATOM 1683 C CA . HIS B 1 86 ? 2.908 -5.797 -15.406 1 95.5 86 HIS B CA 1
ATOM 1684 C C . HIS B 1 86 ? 2.408 -4.859 -16.5 1 95.5 86 HIS B C 1
ATOM 1686 O O . HIS B 1 86 ? 3.072 -4.688 -17.531 1 95.5 86 HIS B O 1
ATOM 1692 N N . HIS B 1 87 ? 1.176 -4.328 -16.344 1 96.19 87 HIS B N 1
ATOM 1693 C CA . HIS B 1 87 ? 0.599 -3.357 -17.266 1 96.19 87 HIS B CA 1
ATOM 1694 C C . HIS B 1 87 ? -0.351 -2.406 -16.531 1 96.19 87 HIS B C 1
ATOM 1696 O O . HIS B 1 87 ? -0.999 -2.793 -15.562 1 96.19 87 HIS B O 1
ATOM 1702 N N . PRO B 1 88 ? -0.359 -1.173 -16.984 1 94.56 88 PRO B N 1
ATOM 1703 C CA . PRO B 1 88 ? -1.246 -0.208 -16.3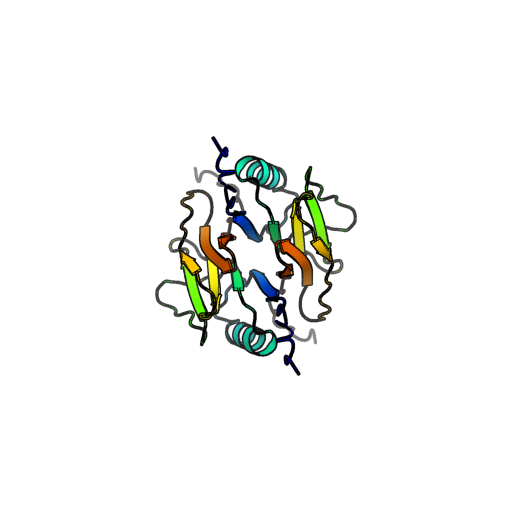28 1 94.56 88 PRO B CA 1
ATOM 1704 C C . PRO B 1 88 ? -2.717 -0.607 -16.406 1 94.56 88 PRO B C 1
ATOM 1706 O O . PRO B 1 88 ? -3.158 -1.146 -17.422 1 94.56 88 PRO B O 1
ATOM 1709 N N . THR B 1 89 ? -3.371 -0.461 -15.305 1 92.25 89 THR B N 1
ATOM 1710 C CA . THR B 1 89 ? -4.812 -0.658 -15.211 1 92.25 89 THR B CA 1
ATOM 1711 C C . THR B 1 89 ? -5.48 0.545 -14.555 1 92.25 89 THR B C 1
ATOM 1713 O O . THR B 1 89 ? -5.875 0.48 -13.391 1 92.25 89 THR B O 1
ATOM 1716 N N . PRO B 1 90 ? -5.613 1.58 -15.273 1 83.69 90 PRO B N 1
ATOM 1717 C CA . PRO B 1 90 ? -6.148 2.807 -14.672 1 83.69 90 PRO B CA 1
ATOM 1718 C C . PRO B 1 90 ? -7.543 2.617 -14.086 1 83.69 90 PRO B C 1
ATOM 1720 O O . PRO B 1 90 ? -8.367 1.896 -14.648 1 83.69 90 PRO B O 1
ATOM 1723 N N . VAL B 1 91 ? -7.621 2.957 -12.875 1 77.5 91 VAL B N 1
ATOM 1724 C CA . VAL B 1 91 ? -8.922 3.041 -12.227 1 77.5 91 VAL B CA 1
ATOM 1725 C C . VAL B 1 91 ? -9.422 4.484 -12.25 1 77.5 91 VAL B C 1
ATOM 1727 O O . VAL B 1 91 ? -8.781 5.375 -11.688 1 77.5 91 VAL B O 1
ATOM 1730 N N . PHE B 1 92 ? -10.43 4.664 -12.984 1 70.44 92 PHE B N 1
ATOM 1731 C CA . PHE B 1 92 ? -10.945 6.023 -13.125 1 70.44 92 PHE B CA 1
ATOM 1732 C C . PHE B 1 92 ? -11.945 6.344 -12.016 1 70.44 92 PHE B C 1
ATOM 1734 O O . PHE B 1 92 ? -12.922 5.625 -11.828 1 70.44 92 PHE B O 1
ATOM 1741 N N . THR B 1 93 ? -11.461 7.141 -11.172 1 72.25 93 THR B N 1
ATOM 1742 C CA . THR B 1 93 ? -12.344 7.652 -10.133 1 72.25 93 THR B CA 1
ATOM 1743 C C . THR B 1 93 ? -12.133 9.148 -9.93 1 72.25 93 THR B C 1
ATOM 1745 O O . THR B 1 93 ? -11.016 9.648 -10.094 1 72.25 93 THR B O 1
ATOM 1748 N N . SER B 1 94 ? -13.211 9.859 -9.711 1 65.19 94 SER B N 1
ATOM 1749 C CA . SER B 1 94 ? -13.133 11.297 -9.469 1 65.19 94 SER B CA 1
ATOM 1750 C C . SER B 1 94 ? -12.883 11.586 -7.988 1 65.19 94 SER B C 1
ATOM 1752 O O . SER B 1 94 ? -12.594 12.727 -7.621 1 65.19 94 SER B O 1
ATOM 1754 N N . THR B 1 95 ? -12.82 10.727 -7.203 1 69.88 95 THR B N 1
ATOM 1755 C CA . THR B 1 95 ? -12.867 10.977 -5.77 1 69.88 95 THR B CA 1
ATOM 1756 C C . THR B 1 95 ? -11.477 10.875 -5.152 1 69.88 95 THR B C 1
ATOM 1758 O O . THR B 1 95 ? -11.188 11.523 -4.145 1 69.88 95 THR B O 1
ATOM 1761 N N . PHE B 1 96 ? -10.641 10.078 -5.809 1 78.69 96 PHE B N 1
ATOM 1762 C CA . PHE B 1 96 ? -9.336 9.93 -5.172 1 78.69 96 PHE B CA 1
ATOM 1763 C C . PHE B 1 96 ? -8.234 9.836 -6.219 1 78.69 96 PHE B C 1
ATOM 1765 O O . PHE B 1 96 ? -8.469 9.383 -7.34 1 78.69 96 PHE B O 1
ATOM 1772 N N . GLU B 1 97 ? -7.113 10.422 -5.906 1 87.88 97 GLU B N 1
ATOM 1773 C CA . GLU B 1 97 ? -5.918 10.172 -6.707 1 87.88 97 GLU B CA 1
ATOM 1774 C C . GLU B 1 97 ? -5.477 8.719 -6.594 1 87.88 97 GLU B C 1
ATOM 1776 O O . GLU B 1 97 ? -5.496 8.141 -5.508 1 87.88 97 GLU B O 1
ATOM 1781 N N . ASN B 1 98 ? -5.176 8.156 -7.762 1 92.19 98 ASN B N 1
ATOM 1782 C CA . ASN B 1 98 ? -4.77 6.754 -7.684 1 92.19 98 ASN B CA 1
ATOM 1783 C C . ASN B 1 98 ? -3.836 6.371 -8.828 1 92.19 98 ASN B C 1
ATOM 178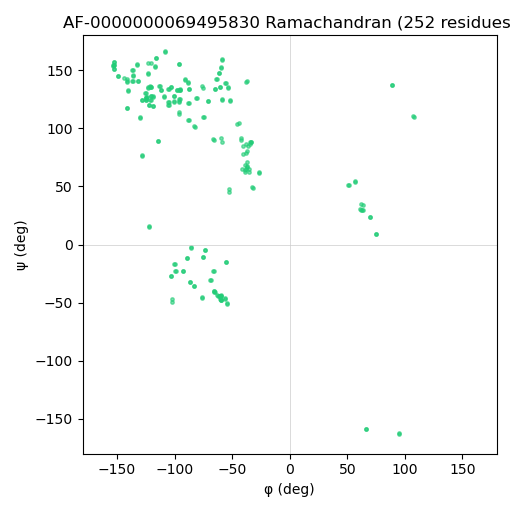5 O O . ASN B 1 98 ? -3.855 7.004 -9.883 1 92.19 98 ASN B O 1
ATOM 1789 N N . THR B 1 99 ? -3.008 5.473 -8.625 1 96 99 THR B N 1
ATOM 1790 C CA . THR B 1 99 ? -2.207 4.742 -9.602 1 96 99 THR B CA 1
ATOM 1791 C C . THR B 1 99 ? -2.42 3.238 -9.461 1 96 99 THR B C 1
ATOM 1793 O O . THR B 1 99 ? -2.268 2.686 -8.367 1 96 99 THR B O 1
ATOM 1796 N N . SER B 1 100 ? -2.791 2.602 -10.586 1 96.19 100 SER B N 1
ATOM 1797 C CA . SER B 1 100 ? -3.137 1.186 -10.516 1 96.19 100 SER B CA 1
ATOM 1798 C C . SER B 1 100 ? -2.428 0.393 -11.609 1 96.19 100 SER B C 1
ATOM 1800 O O . SER B 1 100 ? -2.334 0.848 -12.75 1 96.19 100 SER B O 1
ATOM 1802 N N . VAL B 1 101 ? -1.999 -0.773 -11.227 1 96.56 101 VAL B N 1
ATOM 1803 C CA . VAL B 1 101 ? -1.251 -1.633 -12.133 1 96.56 101 VAL B CA 1
ATOM 1804 C C . VAL B 1 101 ? -1.662 -3.088 -11.93 1 96.56 101 VAL B C 1
ATOM 1806 O O . VAL B 1 101 ? -1.868 -3.525 -10.789 1 96.56 101 VAL B O 1
ATOM 1809 N N . SER B 1 102 ? -1.77 -3.797 -12.969 1 95.06 102 SER B N 1
ATOM 1810 C CA . SER B 1 102 ? -1.989 -5.238 -12.922 1 95.06 102 SER B CA 1
ATOM 1811 C C . SER B 1 102 ? -0.674 -6.004 -13.039 1 95.06 102 SER B C 1
ATOM 1813 O O . SER B 1 102 ? 0.168 -5.672 -13.875 1 95.06 102 SER B O 1
ATOM 1815 N N . ILE B 1 103 ? -0.5 -6.973 -12.164 1 92.31 103 ILE B N 1
ATOM 1816 C CA . ILE B 1 103 ? 0.684 -7.824 -12.117 1 92.31 103 ILE B CA 1
ATOM 1817 C C . ILE B 1 103 ? 0.325 -9.234 -12.578 1 92.31 103 ILE B C 1
ATOM 1819 O O . ILE B 1 103 ? -0.616 -9.844 -12.062 1 92.31 103 ILE B O 1
ATOM 1823 N N . ASP B 1 104 ? 1.08 -9.688 -13.508 1 88.56 104 ASP B N 1
ATOM 1824 C CA . ASP B 1 104 ? 0.88 -11.055 -13.984 1 88.56 104 ASP B CA 1
ATOM 1825 C C . ASP B 1 104 ? 1.836 -12.023 -13.297 1 88.56 104 ASP B C 1
ATOM 1827 O O . ASP B 1 104 ? 3.053 -11.82 -13.312 1 88.56 104 ASP B O 1
ATOM 1831 N N . LEU B 1 105 ? 1.292 -13.062 -12.688 1 81.75 105 LEU B N 1
ATOM 1832 C CA . LEU B 1 105 ? 2.076 -14.102 -12.023 1 81.75 105 LEU B CA 1
ATOM 1833 C C . LEU B 1 105 ? 2.041 -15.398 -12.828 1 81.75 105 LEU B C 1
ATOM 1835 O O . LEU B 1 105 ? 1.24 -15.539 -13.758 1 81.75 105 LEU B O 1
ATOM 1839 N N . PRO B 1 106 ? 2.973 -16.234 -12.406 1 75.94 106 PRO B N 1
ATOM 1840 C CA . PRO B 1 106 ? 2.924 -17.531 -13.086 1 75.94 106 PRO B CA 1
ATOM 1841 C C . PRO B 1 106 ? 1.58 -18.234 -12.914 1 75.94 106 PRO B C 1
ATOM 1843 O O . PRO B 1 106 ? 0.835 -17.938 -11.977 1 75.94 106 PRO B O 1
ATOM 1846 N N . ASN B 1 107 ? 1.236 -19.172 -13.797 1 76.69 107 ASN B N 1
ATOM 1847 C CA . ASN B 1 107 ? 0.049 -20.016 -13.766 1 76.69 107 ASN B CA 1
ATOM 1848 C C . ASN B 1 107 ? -1.23 -19.203 -13.891 1 76.69 107 ASN B C 1
ATOM 1850 O O . ASN B 1 107 ? -2.213 -19.469 -13.195 1 76.69 107 ASN B O 1
ATOM 1854 N N . ASN B 1 108 ? -1.158 -18.047 -14.602 1 76.12 108 ASN B N 1
ATOM 1855 C CA . ASN B 1 108 ? -2.299 -17.219 -14.977 1 76.12 108 ASN B CA 1
ATOM 1856 C C . ASN B 1 108 ? -2.914 -16.531 -13.766 1 76.12 108 ASN B C 1
ATOM 1858 O O . ASN B 1 108 ? -4.125 -16.312 -13.711 1 76.12 108 ASN B O 1
ATOM 1862 N N . ASN B 1 109 ? -2.061 -16.406 -12.805 1 77.5 109 ASN B N 1
ATOM 1863 C CA . ASN B 1 109 ? -2.496 -15.602 -11.672 1 77.5 109 ASN B CA 1
ATOM 1864 C C . ASN B 1 109 ? -2.166 -14.125 -11.883 1 77.5 109 ASN B C 1
ATOM 1866 O O . ASN B 1 109 ? -1.182 -13.797 -12.547 1 77.5 109 ASN B O 1
ATOM 1870 N N . ARG B 1 110 ? -3.182 -13.344 -11.461 1 84.62 110 ARG B N 1
ATOM 1871 C CA . ARG B 1 110 ? -2.994 -11.898 -11.562 1 84.62 110 ARG B CA 1
ATOM 1872 C C . ARG B 1 110 ? -3.473 -11.195 -10.305 1 84.62 110 ARG B C 1
ATOM 1874 O O . ARG B 1 110 ? -4.391 -11.664 -9.625 1 84.62 110 ARG B O 1
ATOM 1881 N N . PHE B 1 111 ? -2.75 -10.141 -10.008 1 87.75 111 PHE B N 1
ATOM 1882 C CA . PHE B 1 111 ? -3.348 -9.258 -9.016 1 87.75 111 PHE B CA 1
ATOM 1883 C C . PHE B 1 111 ? -3.182 -7.797 -9.43 1 87.75 111 PHE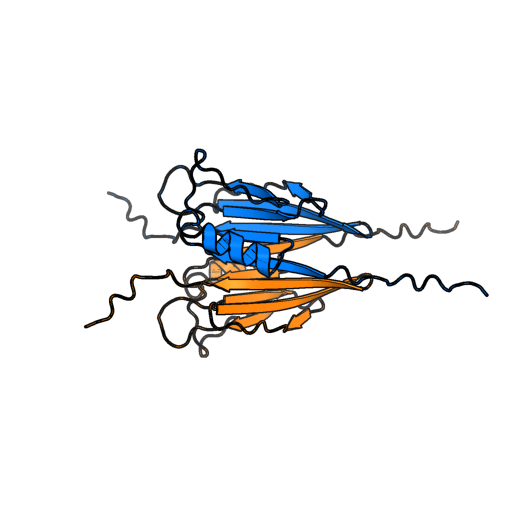 B C 1
ATOM 1885 O O . PHE B 1 111 ? -2.289 -7.465 -10.211 1 87.75 111 PHE B O 1
ATOM 1892 N N . THR B 1 112 ? -4.137 -6.992 -9.008 1 93.56 112 THR B N 1
ATOM 1893 C CA . THR B 1 112 ? -4.082 -5.555 -9.234 1 93.56 112 THR B CA 1
ATOM 1894 C C . THR B 1 112 ? -3.723 -4.816 -7.949 1 93.56 112 THR B C 1
ATOM 1896 O O . THR B 1 112 ? -4.234 -5.145 -6.875 1 93.56 112 THR B O 1
ATOM 1899 N N . ILE B 1 113 ? -2.812 -3.904 -8.094 1 94.88 113 ILE B N 1
ATOM 1900 C CA . ILE B 1 113 ? -2.418 -3.08 -6.953 1 94.88 113 ILE B CA 1
ATOM 1901 C C . ILE B 1 113 ? -2.67 -1.607 -7.273 1 94.88 113 ILE B C 1
ATOM 1903 O O . ILE B 1 113 ? -2.391 -1.149 -8.383 1 94.88 113 ILE B O 1
ATOM 1907 N N . SER B 1 114 ? -3.258 -0.924 -6.277 1 94.94 114 SER B N 1
ATOM 1908 C CA . SER B 1 114 ? -3.559 0.496 -6.426 1 94.94 114 SER B CA 1
ATOM 1909 C C . SER B 1 114 ? -3.014 1.303 -5.25 1 94.94 114 SER B C 1
ATOM 1911 O O . SER B 1 114 ? -3.256 0.962 -4.09 1 94.94 114 SER B O 1
ATOM 1913 N N . SER B 1 115 ? -2.225 2.287 -5.512 1 95.19 115 SER B N 1
ATOM 1914 C CA . SER B 1 115 ? -1.852 3.322 -4.555 1 95.19 115 SER B CA 1
ATOM 1915 C C . SER B 1 115 ? -2.844 4.48 -4.578 1 95.19 115 SER B C 1
ATOM 1917 O O . SER B 1 115 ? -3.062 5.098 -5.625 1 95.19 115 SER B O 1
ATOM 1919 N N . ILE B 1 116 ? -3.42 4.734 -3.457 1 90.94 116 ILE B N 1
ATOM 1920 C CA . ILE B 1 116 ? -4.516 5.695 -3.404 1 90.94 116 ILE B CA 1
ATOM 1921 C C . ILE B 1 116 ? -4.184 6.801 -2.408 1 90.94 116 ILE B C 1
ATOM 1923 O O . ILE B 1 116 ? -3.686 6.531 -1.312 1 90.94 116 ILE B O 1
ATOM 1927 N N . TYR B 1 117 ? -4.438 7.957 -2.836 1 85.94 117 TYR B N 1
ATOM 1928 C CA . TYR B 1 117 ? -4.391 9.117 -1.954 1 85.94 117 TYR B CA 1
ATOM 1929 C C . TYR B 1 117 ? -5.715 9.875 -1.974 1 85.94 117 TYR B C 1
ATOM 1931 O O . TYR B 1 117 ? -6.227 10.211 -3.043 1 85.94 117 TYR B O 1
ATOM 1939 N N . ARG B 1 118 ? -6.246 10.078 -0.757 1 82.38 118 ARG B N 1
ATOM 1940 C CA . ARG B 1 118 ? -7.457 10.875 -0.597 1 82.38 118 ARG B CA 1
ATOM 1941 C C . ARG B 1 118 ? -7.195 12.094 0.272 1 82.38 118 ARG B C 1
ATOM 1943 O O . ARG B 1 118 ? -6.863 11.969 1.452 1 82.38 118 ARG B O 1
ATOM 1950 N N . PRO B 1 119 ? -7.398 13.273 -0.289 1 75.31 119 PRO B N 1
ATOM 1951 C CA . PRO B 1 119 ? -7.207 14.484 0.512 1 75.31 119 PRO B CA 1
ATOM 1952 C C . PRO B 1 119 ? -8.18 14.578 1.686 1 75.31 119 PRO B C 1
ATOM 1954 O O . PRO B 1 119 ? -9.289 14.039 1.616 1 75.31 119 PRO B O 1
ATOM 1957 N N . PRO B 1 120 ? -7.707 15.086 2.863 1 64 120 PRO B N 1
ATOM 1958 C CA . PRO B 1 120 ? -8.648 15.258 3.977 1 64 120 PRO B CA 1
ATOM 1959 C C . PRO B 1 120 ? -9.898 16.031 3.574 1 64 120 PRO B C 1
ATOM 1961 O O . PRO B 1 120 ? -9.844 16.891 2.689 1 64 120 PRO B O 1
ATOM 1964 N N . MET B 1 121 ? -11.078 15.461 3.771 1 57.47 121 MET B N 1
ATOM 1965 C CA . MET B 1 121 ? -12.312 16.188 3.484 1 57.47 121 MET B CA 1
ATOM 1966 C C . MET B 1 121 ? -12.328 17.531 4.191 1 57.47 121 MET B C 1
ATOM 1968 O O . MET B 1 121 ? -12.336 17.594 5.426 1 57.47 121 MET B O 1
ATOM 1972 N N . GLY B 1 122 ? -11.398 18.359 4.207 1 48.59 122 GLY B N 1
ATOM 1973 C CA . GLY B 1 122 ? -11.609 19.656 4.828 1 48.59 122 GLY B CA 1
ATOM 1974 C C . GLY B 1 122 ? -12.992 20.219 4.586 1 48.59 122 GLY B C 1
ATOM 1975 O O . GLY B 1 122 ? -13.703 19.766 3.686 1 48.59 122 GLY B O 1
ATOM 1976 N N . GLY B 1 123 ? -13.578 20.859 5.684 1 42.09 123 GLY B N 1
ATOM 1977 C CA . GLY B 1 123 ? -14.766 21.703 5.676 1 42.09 123 GLY B CA 1
ATOM 1978 C C . GLY B 1 123 ? -14.875 22.578 4.438 1 42.09 123 GLY B C 1
ATOM 1979 O O . GLY B 1 123 ? -14.016 23.422 4.191 1 42.09 123 GLY B O 1
ATOM 1980 N N . LEU B 1 124 ? -15.125 22.172 3.336 1 39.38 124 LEU B N 1
ATOM 1981 C CA . LEU B 1 124 ? -15.641 23.188 2.432 1 39.38 124 LEU B CA 1
ATOM 1982 C C . LEU B 1 124 ? -16.516 24.188 3.184 1 39.38 124 LEU B C 1
ATOM 1984 O O . LEU B 1 124 ? -17.609 23.859 3.621 1 39.38 124 LEU B O 1
ATOM 1988 N N . THR B 1 125 ? -16.094 24.969 4.145 1 34.06 125 THR B N 1
ATOM 1989 C CA . THR B 1 125 ? -16.875 26.188 4.277 1 34.06 125 THR B CA 1
ATOM 1990 C C . THR B 1 125 ? -17.109 26.828 2.912 1 34.06 125 THR B C 1
ATOM 1992 O O . THR B 1 125 ? -16.172 27.031 2.146 1 34.06 125 THR B O 1
ATOM 1995 N N . PRO B 1 126 ? -18.266 26.688 2.385 1 33.75 126 PRO B N 1
ATOM 1996 C CA . PRO B 1 126 ? -18.578 27.625 1.302 1 33.75 126 PRO B CA 1
ATOM 1997 C C . PRO B 1 126 ? -17.953 29 1.517 1 33.75 126 PRO B C 1
ATOM 1999 O O . PRO B 1 126 ? -18 29.547 2.625 1 33.75 126 PRO B O 1
ATOM 2002 N N . LYS B 1 127 ? -16.734 29.328 1.111 1 31.98 127 LYS B N 1
ATOM 2003 C CA . LYS B 1 127 ? -16.594 30.781 1.075 1 31.98 127 LYS B CA 1
ATOM 2004 C C . LYS B 1 127 ? -17.875 31.438 0.591 1 31.98 127 LYS B C 1
ATOM 2006 O O . LYS B 1 127 ? -18.281 31.25 -0.559 1 31.98 127 LYS B O 1
ATOM 2011 N N . ILE B 1 128 ? -18.75 31.672 1.534 1 23.95 128 ILE B N 1
ATOM 2012 C CA . ILE B 1 128 ? -19.609 32.812 1.253 1 23.95 128 ILE B CA 1
ATOM 2013 C C . ILE B 1 128 ? -18.766 34.094 1.125 1 23.95 128 ILE B C 1
ATOM 2015 O O . ILE B 1 128 ? -17.922 34.344 1.979 1 23.95 128 ILE B O 1
#

Solvent-accessible surface area (backbone atoms only — not comparable to full-atom values): 14398 Å² total; per-residue (Å²): 128,86,76,71,72,71,71,69,77,66,56,60,64,45,35,34,39,32,36,53,53,76,32,35,78,90,36,46,68,58,50,50,49,51,43,69,72,64,58,55,40,31,39,30,29,22,24,34,47,44,47,93,87,60,85,75,83,51,92,69,40,45,69,47,68,35,62,39,84,86,54,88,47,45,19,17,25,36,39,34,33,61,91,52,53,65,47,83,43,80,69,90,56,94,79,43,52,52,25,31,36,34,37,55,44,80,92,64,28,32,34,35,41,30,16,29,34,55,77,78,82,62,80,74,62,72,82,122,128,86,75,73,73,70,72,70,75,66,57,61,64,44,36,35,39,32,35,51,53,77,33,35,78,91,35,44,67,59,50,49,49,48,42,71,73,64,58,55,40,30,40,30,30,21,24,34,49,42,46,94,84,58,85,77,83,51,92,70,39,45,69,45,68,33,61,40,84,86,54,88,47,46,19,17,25,37,39,34,32,61,91,50,52,65,47,82,44,81,68,88,56,93,79,42,53,50,26,30,36,35,36,56,45,81,93,64,28,31,35,35,42,30,16,30,33,54,76,78,82,65,80,75,64,73,81,121

Sequence (256 aa):
MPTGTFNNSSCNNLQIFSWNAGGIKGKFRELKYFIDEKQPDIVALQETHLNPGVKLSIPNYTTYRNDRMTHRGGGTALLIKNSINHHPTPVFTSTFENTSVSIDLPNNNRFTISSIYRPPMGGLTPKIMPTGTFNNSSCNNLQIFSWNAGGIKGKFRELKYFIDEKQPDIVALQETHLNPGVKLSIPNYTTYRNDRMTHRGGGTALLIKNSINHHPTPVFTSTFENTSVSIDLPNNNRFTISSIYRPPMGGLTPKI